Protein AF-A0A5E4M6A0-F1 (afdb_monomer)

Structure (mmCIF, N/CA/C/O backbone):
data_AF-A0A5E4M6A0-F1
#
_entry.id   AF-A0A5E4M6A0-F1
#
loop_
_atom_site.group_PDB
_atom_site.id
_atom_site.type_symbol
_atom_site.label_atom_id
_atom_site.label_alt_id
_atom_site.label_comp_id
_atom_site.label_asym_id
_atom_site.label_entity_id
_atom_site.label_seq_id
_atom_site.pdbx_PDB_ins_code
_atom_site.Cartn_x
_atom_site.Cartn_y
_atom_site.Cartn_z
_atom_site.occupancy
_atom_site.B_iso_or_equiv
_atom_site.auth_seq_id
_atom_site.auth_comp_id
_atom_site.auth_asym_id
_atom_site.auth_atom_id
_atom_site.pdbx_PDB_model_num
ATOM 1 N N . MET A 1 1 ? 8.829 -4.454 6.113 1.00 55.53 1 MET A N 1
ATOM 2 C CA . MET A 1 1 ? 7.868 -5.280 6.858 1.00 55.53 1 MET A CA 1
ATOM 3 C C . MET A 1 1 ? 7.889 -6.670 6.276 1.00 55.53 1 MET A C 1
ATOM 5 O O . MET A 1 1 ? 7.606 -6.799 5.090 1.00 55.53 1 MET A O 1
ATOM 9 N N . THR A 1 2 ? 8.291 -7.663 7.058 1.00 73.94 2 THR A N 1
ATOM 10 C CA . THR A 1 2 ? 8.276 -9.075 6.643 1.00 73.94 2 THR A CA 1
ATOM 11 C C . THR A 1 2 ? 6.878 -9.675 6.851 1.00 73.94 2 THR A C 1
ATOM 13 O O . THR A 1 2 ? 6.060 -9.100 7.571 1.00 73.94 2 THR A O 1
ATOM 16 N N . CYS A 1 3 ? 6.564 -10.811 6.214 1.00 66.81 3 CYS A N 1
ATOM 17 C CA . CYS A 1 3 ? 5.275 -11.492 6.430 1.00 66.81 3 CYS A CA 1
ATOM 18 C C . CYS A 1 3 ? 5.064 -11.869 7.908 1.00 66.81 3 CYS A C 1
ATOM 20 O O . CYS A 1 3 ? 3.965 -11.700 8.428 1.00 66.81 3 CYS A O 1
ATOM 22 N N . GLU A 1 4 ? 6.133 -12.249 8.611 1.00 72.44 4 GLU A N 1
ATOM 23 C CA . GLU A 1 4 ? 6.111 -12.553 10.049 1.00 72.44 4 GLU A CA 1
ATOM 24 C C . GLU A 1 4 ? 5.681 -11.349 10.909 1.00 72.44 4 GLU A C 1
ATOM 26 O O . GLU A 1 4 ? 4.956 -11.498 11.892 1.00 72.44 4 GLU A O 1
ATOM 31 N N . GLU A 1 5 ? 6.066 -10.125 10.530 1.00 69.88 5 GLU A N 1
ATOM 32 C CA . GLU A 1 5 ? 5.651 -8.910 11.244 1.00 69.88 5 GLU A CA 1
ATOM 33 C C . GLU A 1 5 ? 4.160 -8.587 11.051 1.00 69.88 5 GLU A C 1
ATOM 35 O O . GLU A 1 5 ? 3.551 -7.954 11.917 1.00 69.88 5 GLU A O 1
ATOM 40 N N . LEU A 1 6 ? 3.560 -9.006 9.932 1.00 70.81 6 LEU A N 1
ATOM 41 C CA . LEU A 1 6 ? 2.129 -8.831 9.668 1.00 70.81 6 LEU A CA 1
ATOM 42 C C . LEU A 1 6 ? 1.287 -9.860 10.422 1.00 70.81 6 LEU A C 1
ATOM 44 O O . LEU A 1 6 ? 0.272 -9.488 11.013 1.00 70.81 6 LEU A O 1
ATOM 48 N N . GLU A 1 7 ? 1.724 -11.118 10.454 1.00 72.75 7 GLU A N 1
ATOM 49 C CA . GLU A 1 7 ? 1.065 -12.173 11.230 1.00 72.75 7 GLU A CA 1
ATOM 50 C C . GLU A 1 7 ? 1.083 -11.845 12.721 1.00 72.75 7 GLU A C 1
ATOM 52 O O . GLU A 1 7 ? 0.036 -11.863 13.366 1.00 72.75 7 GLU A O 1
ATOM 57 N N . LYS A 1 8 ? 2.229 -11.398 13.249 1.00 79.25 8 LYS A N 1
ATOM 58 C CA . LYS A 1 8 ? 2.335 -10.974 14.649 1.00 79.25 8 LYS A CA 1
ATOM 59 C C . LYS A 1 8 ? 1.366 -9.835 14.991 1.00 79.25 8 LYS A C 1
ATOM 61 O O . LYS A 1 8 ? 0.684 -9.888 16.012 1.00 79.25 8 LYS A O 1
ATOM 66 N N . LYS A 1 9 ? 1.240 -8.828 14.120 1.00 75.69 9 LYS A N 1
ATOM 67 C CA . LYS A 1 9 ? 0.288 -7.718 14.315 1.00 75.69 9 LYS A CA 1
ATOM 68 C C . LYS A 1 9 ? -1.173 -8.164 14.238 1.00 75.69 9 LYS A C 1
ATOM 70 O O . LYS A 1 9 ? -2.008 -7.625 14.968 1.00 75.69 9 LYS A O 1
ATOM 75 N N . LEU A 1 10 ? -1.490 -9.123 13.368 1.00 74.94 10 LEU A N 1
ATOM 76 C CA . LEU A 1 10 ? -2.832 -9.691 13.250 1.00 74.94 10 LEU A CA 1
ATOM 77 C C . LEU A 1 10 ? -3.209 -10.482 14.511 1.00 74.94 10 LEU A C 1
ATOM 79 O O . LEU A 1 10 ? -4.318 -10.321 15.024 1.00 74.94 10 LEU A O 1
ATOM 83 N N . GLU A 1 11 ? -2.278 -11.276 15.040 1.00 74.94 11 GLU A N 1
ATOM 84 C CA . GLU A 1 11 ? -2.436 -12.019 16.294 1.00 74.94 11 GLU A CA 1
ATOM 85 C C . GLU A 1 11 ? -2.677 -11.060 17.474 1.00 74.94 11 GLU A C 1
ATOM 87 O O . GLU A 1 11 ? -3.651 -11.202 18.219 1.00 74.94 11 GLU A O 1
ATOM 92 N N . GLU A 1 12 ? -1.861 -10.006 17.590 1.00 75.69 12 GLU A N 1
ATOM 93 C CA . GLU A 1 12 ? -2.008 -8.962 18.614 1.00 75.69 12 GLU A CA 1
ATOM 94 C C . GLU A 1 12 ? -3.340 -8.198 18.486 1.00 75.69 12 GLU A C 1
ATOM 96 O O . GLU A 1 12 ? -3.945 -7.808 19.486 1.00 75.69 12 GLU A O 1
ATOM 101 N N . SER A 1 13 ? -3.833 -7.967 17.263 1.00 73.75 13 SER A N 1
ATOM 102 C CA . SER A 1 13 ? -5.145 -7.343 17.027 1.00 73.75 13 SER A CA 1
ATOM 103 C C . SER A 1 13 ? -6.297 -8.225 17.514 1.00 73.75 13 SER A C 1
ATOM 105 O O . SER A 1 13 ? -7.202 -7.734 18.189 1.00 73.75 13 SER A O 1
ATOM 107 N N . LYS A 1 14 ? -6.258 -9.531 17.220 1.00 74.25 14 LYS A N 1
ATOM 108 C CA . LYS A 1 14 ? -7.286 -10.487 17.663 1.00 74.25 14 LYS A CA 1
ATOM 109 C C . LYS A 1 14 ? -7.320 -10.615 19.188 1.00 74.25 14 LYS A C 1
ATOM 111 O O . LYS A 1 14 ? -8.399 -10.616 19.778 1.00 74.25 14 LYS A O 1
ATOM 116 N N . LEU A 1 15 ? -6.149 -10.674 19.827 1.00 69.56 15 LEU A N 1
ATOM 117 C CA . LEU A 1 15 ? -6.016 -10.709 21.288 1.00 69.56 15 LEU A CA 1
ATOM 118 C C . LEU A 1 15 ? -6.617 -9.462 21.952 1.00 69.56 15 LEU A C 1
ATOM 120 O O . LEU A 1 15 ? -7.344 -9.583 22.941 1.00 69.56 15 LEU A O 1
ATOM 124 N N . ARG A 1 16 ? -6.384 -8.273 21.380 1.00 73.25 16 ARG A N 1
ATOM 125 C CA . ARG A 1 16 ? -6.998 -7.022 21.856 1.00 73.25 16 ARG A CA 1
ATOM 126 C C .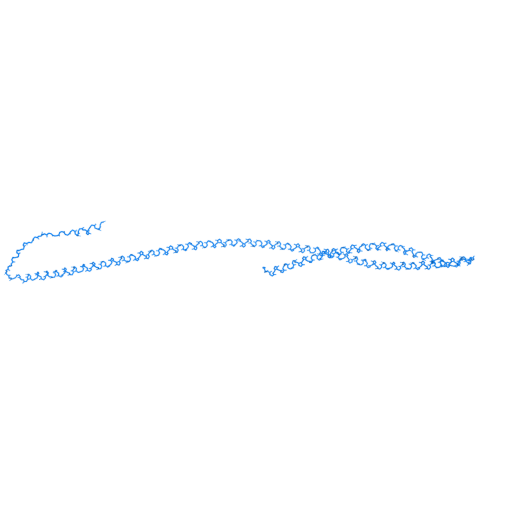 ARG A 1 16 ? -8.525 -7.065 21.781 1.00 73.25 16 ARG A C 1
ATOM 128 O O . ARG A 1 16 ? -9.181 -6.723 22.761 1.00 73.25 16 ARG A O 1
ATOM 135 N N . ASP A 1 17 ? -9.099 -7.533 20.676 1.00 72.56 17 ASP A N 1
ATOM 136 C CA . ASP A 1 17 ? -10.559 -7.608 20.512 1.00 72.56 17 ASP A CA 1
ATOM 137 C C . ASP A 1 17 ? -11.234 -8.598 21.471 1.00 72.56 17 ASP A C 1
ATOM 139 O O . ASP A 1 17 ? -12.316 -8.319 21.998 1.00 72.56 17 ASP A O 1
ATOM 143 N N . VAL A 1 18 ? -10.601 -9.747 21.727 1.00 71.38 18 VAL A N 1
ATOM 144 C CA . VAL A 1 18 ? -11.089 -10.725 22.715 1.00 71.38 18 VAL A CA 1
ATOM 145 C C . VAL A 1 18 ? -11.073 -10.120 24.118 1.00 71.38 18 VAL A C 1
ATOM 147 O O . VAL A 1 18 ? -12.076 -10.204 24.829 1.00 71.38 18 VAL A O 1
ATOM 150 N N . SER A 1 19 ? -9.980 -9.447 24.479 1.00 69.50 19 SER A N 1
ATOM 151 C CA . SER A 1 19 ? -9.834 -8.776 25.772 1.00 69.50 19 SER A CA 1
ATOM 152 C C . SER A 1 19 ? -10.922 -7.712 25.986 1.00 69.50 19 SER A C 1
ATOM 154 O O . SER A 1 19 ? -11.624 -7.731 26.997 1.00 69.50 19 SER A O 1
ATOM 156 N N . LYS A 1 20 ? -11.200 -6.864 24.980 1.00 70.12 20 LYS A N 1
ATOM 157 C CA . LYS A 1 20 ? -12.290 -5.865 25.034 1.00 70.12 20 LYS A CA 1
ATOM 158 C C . LYS A 1 20 ? -13.664 -6.487 25.288 1.00 70.12 20 LYS A C 1
ATOM 160 O O . LYS A 1 20 ? -14.445 -5.975 26.092 1.00 70.12 20 LYS A O 1
ATOM 165 N N . LYS A 1 21 ? -13.977 -7.598 24.612 1.00 71.50 21 LYS A N 1
ATOM 166 C CA . LYS A 1 21 ? -15.250 -8.312 24.812 1.00 71.50 21 LYS A CA 1
ATOM 167 C C . LYS A 1 21 ? -15.359 -8.878 26.227 1.00 71.50 21 LYS A C 1
ATOM 169 O O . LYS A 1 21 ? -16.424 -8.771 26.830 1.00 71.50 21 LYS A O 1
ATOM 174 N N . GLN A 1 22 ? -14.273 -9.432 26.765 1.00 68.81 22 GLN A N 1
ATOM 175 C CA . GLN A 1 22 ? -14.233 -9.961 28.129 1.00 68.81 22 GLN A CA 1
ATOM 176 C C . GLN A 1 22 ? -14.431 -8.859 29.178 1.00 68.81 22 GLN A C 1
ATOM 178 O O . GLN A 1 22 ? -15.265 -9.031 30.067 1.00 68.81 22 GLN A O 1
ATOM 183 N N . TYR A 1 23 ? -13.769 -7.704 29.035 1.00 68.31 23 TYR A N 1
ATOM 184 C CA . TYR A 1 23 ? -13.962 -6.562 29.940 1.00 68.31 23 TYR A CA 1
ATOM 185 C C . TYR A 1 23 ? -15.402 -6.039 29.929 1.00 68.31 23 TYR A C 1
ATOM 187 O O . TYR A 1 23 ? -15.978 -5.813 30.991 1.00 68.31 23 TYR A O 1
ATOM 195 N N . LYS A 1 24 ? -16.032 -5.937 28.751 1.00 68.94 24 LYS A N 1
ATOM 196 C CA . LYS A 1 24 ? -17.435 -5.505 28.632 1.00 68.94 24 LYS A CA 1
ATOM 197 C C . LYS A 1 24 ? -18.412 -6.477 29.302 1.00 68.94 24 LYS A C 1
ATOM 199 O O . LYS A 1 24 ? -19.362 -6.054 29.958 1.00 68.94 24 LYS A O 1
ATOM 204 N N . ILE A 1 25 ? -18.191 -7.783 29.146 1.00 71.44 25 ILE A N 1
ATOM 205 C CA . ILE A 1 25 ? -19.011 -8.812 29.805 1.00 71.44 25 ILE A CA 1
ATOM 206 C C . ILE A 1 25 ? -18.845 -8.724 31.326 1.00 71.44 25 ILE A C 1
ATOM 208 O O . ILE A 1 25 ? -19.845 -8.723 32.046 1.00 71.44 25 ILE A O 1
ATOM 212 N N . LEU A 1 26 ? -17.606 -8.591 31.807 1.00 66.19 26 LEU A N 1
ATOM 213 C CA . LEU A 1 26 ? -17.303 -8.454 33.231 1.00 66.19 26 LEU A CA 1
ATOM 214 C C . LEU A 1 26 ? -17.955 -7.196 33.830 1.00 66.19 26 LEU A C 1
ATOM 216 O O . LEU A 1 26 ? -18.577 -7.278 34.888 1.00 66.19 26 LEU A O 1
ATOM 220 N N . GLY A 1 27 ? -17.891 -6.063 33.123 1.00 64.38 27 GLY A N 1
ATOM 221 C CA . GLY A 1 27 ? -18.546 -4.811 33.510 1.00 64.38 27 GLY A CA 1
ATOM 222 C C . GLY A 1 27 ? -20.057 -4.951 33.643 1.00 64.38 27 GLY A C 1
ATOM 223 O O . GLY A 1 27 ? -20.625 -4.603 34.679 1.00 64.38 27 GLY A O 1
ATOM 224 N N . ASN A 1 28 ? -20.708 -5.556 32.648 1.00 68.38 28 ASN A N 1
ATOM 225 C CA . ASN A 1 28 ? -22.149 -5.805 32.684 1.00 68.38 28 ASN A CA 1
ATOM 226 C C . ASN A 1 28 ? -22.554 -6.719 33.854 1.00 68.38 28 ASN A C 1
ATOM 228 O O . ASN A 1 28 ? -23.540 -6.441 34.539 1.00 68.38 28 ASN A O 1
ATOM 232 N N . MET A 1 29 ? -21.783 -7.780 34.118 1.00 68.25 29 MET A N 1
ATOM 233 C CA . MET A 1 29 ? -22.024 -8.682 35.251 1.00 68.25 29 MET A CA 1
ATOM 234 C C . MET A 1 29 ? -21.838 -7.975 36.600 1.00 68.25 29 MET A C 1
ATOM 236 O O . MET A 1 29 ? -22.647 -8.162 37.509 1.00 68.25 29 MET A O 1
ATOM 240 N N . MET A 1 30 ? -20.816 -7.124 36.732 1.00 66.38 30 MET A N 1
ATOM 241 C CA . MET A 1 30 ? -20.577 -6.340 37.946 1.00 66.38 30 MET A CA 1
ATOM 242 C C . MET A 1 30 ? -21.676 -5.309 38.204 1.00 66.38 30 MET A C 1
ATOM 244 O O . MET A 1 30 ? -22.111 -5.166 39.345 1.00 66.38 30 MET A O 1
ATOM 248 N N . VAL A 1 31 ? -22.163 -4.617 37.170 1.00 67.88 31 VAL A N 1
ATOM 249 C CA . VAL A 1 31 ? -23.273 -3.659 37.303 1.00 67.88 31 VAL A CA 1
ATOM 250 C C . VAL A 1 31 ? -24.558 -4.371 37.728 1.00 67.88 31 VAL A C 1
ATOM 252 O O . VAL A 1 31 ? -25.228 -3.905 38.649 1.00 67.88 31 VAL A O 1
ATOM 255 N N . ALA A 1 32 ? -24.871 -5.519 37.120 1.00 67.00 32 ALA A N 1
ATOM 256 C CA . ALA A 1 32 ? -26.034 -6.321 37.494 1.00 67.00 32 ALA A CA 1
ATOM 257 C C . ALA A 1 32 ? -25.944 -6.829 38.944 1.00 67.00 32 ALA A C 1
ATOM 259 O O . ALA A 1 32 ? -26.895 -6.685 39.712 1.00 67.00 32 ALA A O 1
ATOM 260 N N . SER A 1 33 ? -24.780 -7.349 39.348 1.00 65.56 33 SER A N 1
ATOM 261 C CA . SER A 1 33 ? -24.548 -7.819 40.719 1.00 65.56 33 SER A CA 1
ATOM 262 C C . SER A 1 33 ? -24.600 -6.674 41.738 1.00 65.56 33 SER A C 1
ATOM 264 O O . SER A 1 33 ? -25.195 -6.822 42.802 1.00 65.56 33 SER A O 1
ATOM 266 N N . SER A 1 34 ? -24.056 -5.501 41.397 1.00 63.38 34 SER A N 1
ATOM 267 C CA . SER A 1 34 ? -24.141 -4.291 42.222 1.00 63.38 34 SER A CA 1
ATOM 268 C C . SER A 1 34 ? -25.589 -3.845 42.432 1.00 63.38 34 SER A C 1
ATOM 270 O O . SER A 1 34 ? -25.954 -3.488 43.552 1.00 63.38 34 SER A O 1
ATOM 272 N N . GLY A 1 35 ? -26.414 -3.893 41.380 1.00 66.25 35 GLY A N 1
ATOM 273 C CA . GLY A 1 35 ? -27.844 -3.590 41.456 1.00 66.25 35 GLY A CA 1
ATOM 274 C C . GLY A 1 35 ? -28.574 -4.524 42.419 1.00 66.25 35 GLY A C 1
ATOM 275 O O . GLY A 1 35 ? -29.210 -4.050 43.355 1.00 66.25 35 GLY A O 1
ATOM 276 N N . GLN A 1 36 ? -28.382 -5.837 42.262 1.00 71.06 36 GLN A N 1
ATOM 277 C CA . GLN A 1 36 ? -28.982 -6.847 43.141 1.00 71.06 36 GLN A CA 1
ATOM 278 C C . GLN A 1 36 ? -28.563 -6.676 44.608 1.00 71.06 36 GLN A C 1
ATOM 280 O O . GLN A 1 36 ? -29.415 -6.673 45.490 1.00 71.06 36 GLN A O 1
ATOM 285 N N . ILE A 1 37 ? -27.269 -6.458 44.878 1.00 67.88 37 ILE A N 1
ATOM 286 C CA . ILE A 1 37 ? -26.764 -6.245 46.246 1.00 67.88 37 ILE A CA 1
ATOM 287 C C . ILE A 1 37 ? -27.367 -4.976 46.862 1.00 67.88 37 ILE A C 1
ATOM 289 O O . ILE A 1 37 ? -27.717 -4.970 48.040 1.00 67.88 37 ILE A O 1
ATOM 293 N N . THR A 1 38 ? -27.505 -3.902 46.079 1.00 66.94 38 THR A N 1
ATOM 294 C CA . THR A 1 38 ? -28.108 -2.644 46.551 1.00 66.94 38 THR A CA 1
ATOM 295 C C . THR A 1 38 ? -29.577 -2.846 46.920 1.00 66.94 38 THR A C 1
ATOM 297 O O . THR A 1 38 ? -30.048 -2.339 47.937 1.00 66.94 38 THR A O 1
ATOM 300 N N . GLU A 1 39 ? -30.307 -3.605 46.109 1.00 74.00 39 GLU A N 1
ATOM 301 C CA . GLU A 1 39 ? -31.727 -3.878 46.306 1.00 74.00 39 GLU A CA 1
ATOM 302 C C . GLU A 1 39 ? -31.968 -4.797 47.516 1.00 74.00 39 GLU A C 1
ATOM 304 O O . GLU A 1 39 ? -32.811 -4.490 48.362 1.00 74.00 39 GLU A O 1
ATOM 309 N N . GLU A 1 40 ? -31.152 -5.844 47.680 1.00 68.38 40 GLU A N 1
ATOM 310 C CA . GLU A 1 40 ? -31.139 -6.705 48.871 1.00 68.38 40 GLU A CA 1
ATOM 311 C C . GLU A 1 40 ? -30.798 -5.922 50.146 1.00 68.38 40 GLU A C 1
ATOM 313 O O . GLU A 1 40 ? -31.494 -6.057 51.155 1.00 68.38 40 GLU A O 1
ATOM 318 N N . PHE A 1 41 ? -29.775 -5.061 50.096 1.00 65.62 41 PHE A N 1
ATOM 319 C CA . PHE A 1 41 ? -29.369 -4.211 51.218 1.00 65.62 41 PHE A CA 1
ATOM 320 C C . PHE A 1 41 ? -30.488 -3.249 51.636 1.00 65.62 41 PHE A C 1
ATOM 322 O O . PHE A 1 41 ? -30.795 -3.136 52.823 1.00 65.62 41 PHE A O 1
ATOM 329 N N . ASN A 1 42 ? -31.161 -2.609 50.674 1.00 69.44 42 ASN A N 1
ATOM 330 C CA . ASN A 1 42 ? -32.294 -1.721 50.944 1.00 69.44 42 ASN A CA 1
ATOM 331 C C . ASN A 1 42 ? -33.475 -2.469 51.581 1.00 69.44 42 ASN A C 1
ATOM 333 O O . ASN A 1 42 ? -34.087 -1.977 52.535 1.00 69.44 42 ASN A O 1
ATOM 337 N N . LEU A 1 43 ? -33.785 -3.672 51.086 1.00 75.44 43 LEU A N 1
ATOM 338 C CA . LEU A 1 43 ? -34.861 -4.505 51.622 1.00 75.44 43 LEU A CA 1
ATOM 339 C C . LEU A 1 43 ? -34.567 -4.948 53.066 1.00 75.44 43 LEU A C 1
ATOM 341 O O . LEU A 1 43 ? -35.457 -4.931 53.923 1.00 75.44 43 LEU A O 1
ATOM 345 N N . TYR A 1 44 ? -33.317 -5.319 53.347 1.00 65.81 44 TYR A N 1
ATOM 346 C CA . TYR A 1 44 ? -32.874 -5.729 54.677 1.00 65.81 44 TYR A CA 1
ATOM 347 C C . TYR A 1 44 ? -32.796 -4.559 55.661 1.00 65.81 44 TYR A C 1
ATOM 349 O O . TYR A 1 44 ? -33.266 -4.696 56.790 1.00 65.81 44 TYR A O 1
ATOM 357 N N . ASN A 1 45 ? -32.306 -3.389 55.240 1.00 64.69 45 ASN A N 1
ATOM 358 C CA . ASN A 1 45 ? -32.298 -2.184 56.078 1.00 64.69 45 ASN A CA 1
ATOM 359 C C . ASN A 1 45 ? -33.706 -1.788 56.525 1.00 64.69 45 ASN A C 1
ATOM 361 O O . ASN A 1 45 ? -33.923 -1.464 57.694 1.00 64.69 45 ASN A O 1
ATOM 365 N N . LYS A 1 46 ? -34.693 -1.888 55.628 1.00 73.56 46 LYS A N 1
ATOM 366 C CA . LYS A 1 46 ? -36.098 -1.649 55.974 1.00 73.56 46 LYS A CA 1
ATOM 367 C C . LYS A 1 46 ? -36.590 -2.610 57.067 1.00 73.56 46 LYS A C 1
ATOM 369 O O . LYS A 1 46 ? -37.196 -2.166 58.041 1.00 73.56 46 LYS A O 1
ATOM 374 N N . LYS A 1 47 ? -36.274 -3.907 56.955 1.00 70.56 47 LYS A N 1
ATOM 375 C CA . LYS A 1 47 ? -36.597 -4.915 57.986 1.00 70.56 47 LYS A CA 1
ATOM 376 C C . LYS A 1 47 ? -35.862 -4.668 59.305 1.00 70.56 47 LYS A C 1
ATOM 378 O O . LYS A 1 47 ? -36.416 -4.938 60.370 1.00 70.56 47 LYS A O 1
ATOM 383 N N . LEU A 1 48 ? -34.632 -4.158 59.258 1.00 59.72 48 LEU A N 1
ATOM 384 C CA . LEU A 1 48 ? -33.851 -3.859 60.454 1.00 59.72 48 LEU A CA 1
ATOM 385 C C . LEU A 1 48 ? -34.443 -2.686 61.241 1.00 59.72 48 LEU A C 1
ATOM 387 O O . LEU A 1 48 ? -34.550 -2.770 62.461 1.00 59.72 48 LEU A O 1
ATOM 391 N N . ILE A 1 49 ? -34.882 -1.626 60.557 1.00 64.75 49 ILE A N 1
ATOM 392 C CA . ILE A 1 49 ? -35.572 -0.494 61.192 1.00 64.75 49 ILE A CA 1
ATOM 393 C C . ILE A 1 49 ? -36.851 -0.981 61.885 1.00 64.75 49 ILE A C 1
ATOM 395 O O . ILE A 1 49 ? -37.066 -0.684 63.061 1.00 64.75 49 ILE A O 1
ATOM 399 N N . GLU A 1 50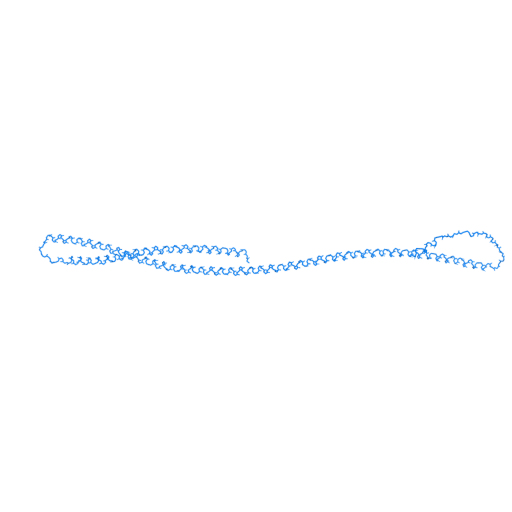 ? -37.657 -1.804 61.206 1.00 69.00 50 GLU A N 1
ATOM 400 C CA . GLU A 1 50 ? -38.847 -2.421 61.807 1.00 69.00 50 GLU A CA 1
ATOM 401 C C . GLU A 1 50 ? -38.506 -3.289 63.032 1.00 69.00 50 GLU A C 1
ATOM 403 O O . GLU A 1 50 ? -39.224 -3.259 64.032 1.00 69.00 50 GLU A O 1
ATOM 408 N N . ASN A 1 51 ? -37.405 -4.045 62.990 1.00 67.00 51 ASN A N 1
ATOM 409 C CA . ASN A 1 51 ? -36.975 -4.889 64.107 1.00 67.00 51 ASN A CA 1
ATOM 410 C C . ASN A 1 51 ? -36.350 -4.105 65.265 1.00 67.00 51 ASN A C 1
ATOM 412 O O . ASN A 1 51 ? -36.550 -4.491 66.411 1.00 67.00 51 ASN A O 1
ATOM 416 N N . SER A 1 52 ? -35.648 -3.005 64.998 1.00 62.22 52 SER A N 1
ATOM 417 C CA . SER A 1 52 ? -35.116 -2.098 66.022 1.00 62.22 52 SER A CA 1
ATOM 418 C C . SER A 1 52 ? -36.251 -1.465 66.829 1.00 62.22 52 SER A C 1
ATOM 420 O O . SER A 1 52 ? -36.247 -1.512 68.061 1.00 62.22 52 SER A O 1
ATOM 422 N N . ILE A 1 53 ? -37.293 -0.990 66.135 1.00 65.69 53 ILE A N 1
ATOM 423 C CA . ILE A 1 53 ? -38.515 -0.465 66.759 1.00 65.69 53 ILE A CA 1
ATOM 424 C C . ILE A 1 53 ? -39.198 -1.556 67.593 1.00 65.69 53 ILE A C 1
ATOM 426 O O . ILE A 1 53 ? -39.554 -1.323 68.749 1.00 65.69 53 ILE A O 1
ATOM 430 N N . LYS A 1 54 ? -39.328 -2.776 67.046 1.00 62.97 54 LYS A N 1
ATOM 431 C CA . LYS A 1 54 ? -39.870 -3.921 67.794 1.00 62.97 54 LYS A CA 1
ATOM 432 C C . LYS A 1 54 ? -39.032 -4.233 69.029 1.00 62.97 54 LYS A C 1
ATOM 434 O O . LYS A 1 54 ? -39.612 -4.414 70.088 1.00 62.97 54 LYS A O 1
ATOM 439 N N . LYS A 1 55 ? -37.700 -4.263 68.926 1.00 62.69 55 LYS A N 1
ATOM 440 C CA . LYS A 1 55 ? -36.774 -4.540 70.034 1.00 62.69 55 LYS A CA 1
ATOM 441 C C . LYS A 1 55 ? -36.919 -3.522 71.168 1.00 62.69 55 LYS A C 1
ATOM 443 O O . LYS A 1 55 ? -37.008 -3.935 72.316 1.00 62.69 55 LYS A O 1
ATOM 448 N N . GLN A 1 56 ? -37.020 -2.228 70.863 1.00 63.09 56 GLN A N 1
ATOM 449 C CA . GLN A 1 56 ? -37.249 -1.189 71.878 1.00 63.09 56 GLN A CA 1
ATOM 450 C C . GLN A 1 56 ? -38.609 -1.338 72.575 1.00 63.09 56 GLN A C 1
ATOM 452 O O . GLN A 1 56 ? -38.693 -1.264 73.802 1.00 63.09 56 GLN A O 1
ATOM 457 N N . LEU A 1 57 ? -39.674 -1.600 71.806 1.00 61.97 57 LEU A N 1
ATOM 458 C CA . LEU A 1 57 ? -41.002 -1.925 72.344 1.00 61.97 57 LEU A CA 1
ATOM 459 C C . LEU A 1 57 ? -40.946 -3.149 73.263 1.00 61.97 57 LEU A C 1
ATOM 461 O O . LEU A 1 57 ? -41.528 -3.165 74.343 1.00 61.97 57 LEU A O 1
ATOM 465 N N . PHE A 1 58 ? -40.201 -4.158 72.839 1.00 60.31 58 PHE A N 1
ATOM 466 C CA . PHE A 1 58 ? -40.021 -5.415 73.536 1.00 60.31 58 PHE A CA 1
ATOM 467 C C . PHE A 1 58 ? -39.237 -5.271 74.849 1.00 60.31 58 PHE A C 1
ATOM 469 O O . PHE A 1 58 ? -39.703 -5.750 75.881 1.00 60.31 58 PHE A O 1
ATOM 476 N N . GLU A 1 59 ? -38.115 -4.549 74.852 1.00 63.16 59 GLU A N 1
ATOM 477 C CA . GLU A 1 59 ? -37.345 -4.221 76.062 1.00 63.16 59 GLU A CA 1
ATOM 478 C C . GLU A 1 59 ? -38.181 -3.396 77.059 1.00 63.16 59 GLU A C 1
ATOM 480 O O . GLU A 1 59 ? -38.119 -3.620 78.271 1.00 63.16 59 GLU A O 1
ATOM 485 N N . SER A 1 60 ? -39.026 -2.488 76.555 1.00 64.38 60 SER A N 1
ATOM 486 C CA . SER A 1 60 ? -39.962 -1.703 77.368 1.00 64.38 60 SER A CA 1
ATOM 487 C C . SER A 1 60 ? -41.050 -2.573 78.018 1.00 64.38 60 SER A C 1
ATOM 489 O O . SER A 1 60 ? -41.290 -2.473 79.226 1.00 64.38 60 SER A O 1
ATOM 491 N N . VAL A 1 61 ? -41.667 -3.482 77.253 1.00 61.72 61 VAL A N 1
ATOM 492 C CA . VAL A 1 61 ? -42.674 -4.431 77.761 1.00 61.72 61 VAL A CA 1
ATOM 493 C C . VAL A 1 61 ? -42.061 -5.391 78.781 1.00 61.72 61 VAL A C 1
ATOM 495 O O . VAL A 1 61 ? -42.653 -5.611 79.839 1.00 61.72 61 VAL A O 1
ATOM 498 N N . GLU A 1 62 ? -40.860 -5.916 78.524 1.00 59.41 62 GLU A N 1
ATOM 499 C CA . GLU A 1 62 ? -40.159 -6.802 79.458 1.00 59.41 62 GLU A CA 1
ATOM 500 C C . GLU A 1 62 ? -39.878 -6.105 80.798 1.00 59.41 62 GLU A C 1
ATOM 502 O O . GLU A 1 62 ? -40.112 -6.680 81.864 1.00 59.41 62 GLU A O 1
ATOM 507 N N . GLN A 1 63 ? -39.437 -4.842 80.770 1.00 64.81 63 GLN A N 1
ATOM 508 C CA . GLN A 1 63 ? -39.255 -4.047 81.986 1.00 64.81 63 GLN A CA 1
ATOM 509 C C . GLN A 1 63 ? -40.570 -3.818 82.743 1.00 64.81 63 GLN A C 1
ATOM 511 O O . GLN A 1 63 ? -40.578 -3.891 83.975 1.00 64.81 63 GLN A O 1
ATOM 516 N N . CYS A 1 64 ? -41.679 -3.554 82.045 1.00 59.81 64 CYS A N 1
ATOM 517 C CA . CYS A 1 64 ? -42.994 -3.415 82.676 1.00 59.81 64 CYS A CA 1
ATOM 518 C C . CYS A 1 64 ? -43.460 -4.726 83.329 1.00 59.81 64 CYS A C 1
ATOM 520 O O . CYS A 1 64 ? -43.915 -4.702 84.473 1.00 59.81 64 CYS A O 1
ATOM 522 N N . LEU A 1 65 ? -43.291 -5.869 82.658 1.00 59.56 65 LEU A N 1
ATOM 523 C CA . LEU A 1 65 ? -43.653 -7.184 83.197 1.00 59.56 65 LEU A CA 1
ATOM 524 C C . LEU A 1 65 ? -42.800 -7.560 84.414 1.00 59.56 65 LEU A C 1
ATOM 526 O O . LEU A 1 65 ? -43.343 -7.965 85.438 1.00 59.56 65 LEU A O 1
ATOM 530 N N . ARG A 1 66 ? -41.480 -7.336 84.367 1.00 60.44 66 ARG A N 1
ATOM 531 C CA . ARG A 1 66 ? -40.592 -7.543 85.527 1.00 60.44 66 ARG A CA 1
ATOM 532 C C . ARG A 1 66 ? -41.000 -6.681 86.729 1.00 60.44 66 ARG A C 1
ATOM 534 O O . ARG A 1 66 ? -40.958 -7.160 87.860 1.00 60.44 66 ARG A O 1
ATOM 541 N N . LYS A 1 67 ? -41.442 -5.436 86.502 1.00 64.62 67 LYS A N 1
ATOM 542 C CA . LYS A 1 67 ? -41.971 -4.546 87.557 1.00 64.62 67 LYS A CA 1
ATOM 543 C C . LYS A 1 67 ? -43.309 -5.023 88.131 1.00 64.62 67 LYS A C 1
ATOM 545 O O . LYS A 1 67 ? -43.549 -4.811 89.316 1.00 64.62 67 LYS A O 1
ATOM 550 N N . LEU A 1 68 ? -44.176 -5.624 87.316 1.00 59.53 68 LEU A N 1
ATOM 551 C CA . LEU A 1 68 ? -45.457 -6.186 87.762 1.00 59.53 68 LEU A CA 1
ATOM 552 C C . LEU A 1 68 ? -45.250 -7.457 88.594 1.00 59.53 68 LEU A C 1
ATOM 554 O O . LEU A 1 68 ? -45.808 -7.568 89.681 1.00 59.53 68 LEU A O 1
ATOM 558 N N . ILE A 1 69 ? -44.385 -8.364 88.135 1.00 59.59 69 ILE A N 1
ATOM 559 C CA . ILE A 1 69 ? -44.062 -9.620 88.828 1.00 59.59 69 ILE A CA 1
ATOM 560 C C . ILE A 1 69 ? -43.296 -9.349 90.137 1.00 59.59 69 ILE A C 1
ATOM 562 O O . ILE A 1 69 ? -43.579 -9.965 91.160 1.00 59.59 69 ILE A O 1
ATOM 566 N N . GLY A 1 70 ? -42.382 -8.370 90.159 1.00 55.94 70 GLY A N 1
ATOM 567 C CA . GLY A 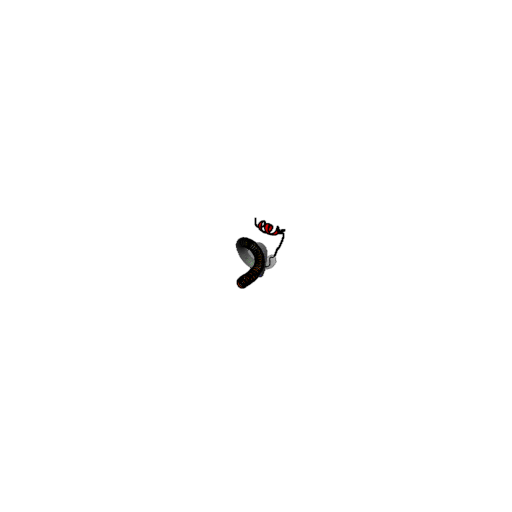1 70 ? -41.628 -7.984 91.361 1.00 55.94 70 GLY A CA 1
ATOM 568 C C . GLY A 1 70 ? -42.444 -7.288 92.464 1.00 55.94 70 GLY A C 1
ATOM 569 O O . GLY A 1 70 ? -41.928 -7.077 93.557 1.00 55.94 70 GLY A O 1
ATOM 570 N N . LYS A 1 71 ? -43.715 -6.935 92.217 1.00 55.12 71 LYS A N 1
ATOM 571 C CA . LYS A 1 71 ? -44.617 -6.287 93.192 1.00 55.12 71 LYS A CA 1
ATOM 572 C C . LYS A 1 71 ? -45.459 -7.271 94.025 1.00 55.12 71 LYS A C 1
ATOM 574 O O . LYS A 1 71 ? -46.381 -6.836 94.710 1.00 55.12 71 LYS A O 1
ATOM 579 N N . LYS A 1 72 ? -45.132 -8.570 94.014 1.00 49.72 72 LYS A N 1
ATOM 580 C CA . LYS A 1 72 ? -45.903 -9.693 94.603 1.00 49.72 72 LYS A CA 1
ATOM 581 C C . LYS A 1 72 ? -46.188 -9.620 96.125 1.00 49.72 72 LYS A C 1
ATOM 583 O O . LYS A 1 72 ? -46.834 -10.521 96.639 1.00 49.72 72 LYS A O 1
ATOM 588 N N . ASN A 1 73 ? -45.791 -8.569 96.853 1.00 47.88 73 ASN A N 1
ATOM 589 C CA . ASN A 1 73 ? -45.804 -8.565 98.327 1.00 47.88 73 ASN A CA 1
ATOM 590 C C . ASN A 1 73 ? -46.895 -7.736 99.038 1.00 47.88 73 ASN A C 1
ATOM 592 O O . ASN A 1 73 ? -46.867 -7.705 100.260 1.00 47.88 73 ASN A O 1
ATOM 596 N N . ASN A 1 74 ? -47.867 -7.104 98.363 1.00 51.28 74 ASN A N 1
ATOM 597 C CA . ASN A 1 74 ? -48.826 -6.204 99.047 1.00 51.28 74 ASN A CA 1
ATOM 598 C C . ASN A 1 74 ? -50.320 -6.465 98.759 1.00 51.28 74 ASN A C 1
ATOM 600 O O . ASN A 1 74 ? -51.086 -5.519 98.595 1.00 51.28 74 ASN A O 1
ATOM 604 N N . TYR A 1 75 ? -50.772 -7.720 98.743 1.00 46.91 75 TYR A N 1
ATOM 605 C CA . TYR A 1 75 ? -52.212 -8.012 98.809 1.00 46.91 75 TYR A CA 1
ATOM 606 C C . TYR A 1 75 ? -52.486 -9.076 99.870 1.00 46.91 75 TYR A C 1
ATOM 608 O O . TYR A 1 75 ? -52.391 -10.273 99.616 1.00 46.91 75 TYR A O 1
ATOM 616 N N . GLY A 1 76 ? -52.797 -8.611 101.080 1.00 45.81 76 GLY A N 1
ATOM 617 C CA . GLY A 1 76 ? -53.446 -9.436 102.088 1.00 45.81 76 GLY A CA 1
ATOM 618 C C . GLY A 1 76 ? -54.904 -9.683 101.696 1.00 45.81 76 GLY A C 1
ATOM 619 O O . GLY A 1 76 ? -55.621 -8.733 101.391 1.00 45.81 76 GLY A O 1
ATOM 620 N N . ASP A 1 77 ? -55.298 -10.958 101.746 1.00 47.78 77 ASP A N 1
ATOM 621 C CA . ASP A 1 77 ? -56.677 -11.464 101.873 1.00 47.78 77 ASP A CA 1
ATOM 622 C C . ASP A 1 77 ? -57.524 -11.768 100.608 1.00 47.78 77 ASP A C 1
ATOM 624 O O . ASP A 1 77 ? -58.723 -11.511 100.570 1.00 47.78 77 ASP A O 1
ATOM 628 N N . LEU A 1 78 ? -56.938 -12.394 99.570 1.00 49.69 78 LEU A N 1
ATOM 629 C CA . LEU A 1 78 ? -57.666 -12.994 98.420 1.00 49.69 78 LEU A CA 1
ATOM 630 C C . LEU A 1 78 ? -57.074 -14.367 97.993 1.00 49.69 78 LEU A C 1
ATOM 632 O O . LEU A 1 78 ? -56.711 -14.584 96.835 1.00 49.69 78 LEU A O 1
ATOM 636 N N . GLY A 1 79 ? -56.969 -15.299 98.947 1.00 49.19 79 GLY A N 1
ATOM 637 C CA . GLY A 1 79 ? -56.109 -16.499 98.921 1.00 49.19 79 GLY A CA 1
ATOM 638 C C . GLY A 1 79 ? -56.134 -17.427 97.692 1.00 49.19 79 GLY A C 1
ATOM 639 O O . GLY A 1 79 ? -55.064 -17.846 97.273 1.00 49.19 79 GLY A O 1
ATOM 640 N N . ASP A 1 80 ? -57.277 -17.701 97.052 1.00 51.81 80 ASP A N 1
ATOM 641 C CA . ASP A 1 80 ? -57.330 -18.723 95.977 1.00 51.81 80 ASP A CA 1
ATOM 642 C C . ASP A 1 80 ? -57.448 -18.159 94.552 1.00 51.81 80 ASP A C 1
ATOM 644 O O . ASP A 1 80 ? -56.880 -18.702 93.602 1.00 51.81 80 ASP A O 1
ATOM 648 N N . ARG A 1 81 ? -58.144 -17.030 94.363 1.00 47.66 81 ARG A N 1
ATOM 649 C CA . ARG A 1 81 ? -58.281 -16.412 93.027 1.00 47.66 81 ARG A CA 1
ATOM 650 C C . ARG A 1 81 ? -57.039 -15.613 92.636 1.00 47.66 81 ARG A C 1
ATOM 652 O O . ARG A 1 81 ? -56.723 -15.557 91.452 1.00 47.66 81 ARG A O 1
ATOM 659 N N . CYS A 1 82 ? -56.317 -15.038 93.601 1.00 48.62 82 CYS A N 1
ATOM 660 C CA . CYS A 1 82 ? -55.050 -14.354 93.336 1.00 48.62 82 CYS A CA 1
ATOM 661 C C . CYS A 1 82 ? -53.887 -15.324 93.097 1.00 48.62 82 CYS A C 1
ATOM 663 O O . CYS A 1 82 ? -52.990 -14.971 92.337 1.00 48.62 82 CYS A O 1
ATOM 665 N N . SER A 1 83 ? -53.912 -16.531 93.674 1.00 54.03 83 SER A N 1
ATOM 666 C CA . SER A 1 83 ? -52.853 -17.529 93.461 1.00 54.03 83 SER A CA 1
ATOM 667 C C . SER A 1 83 ? -52.861 -18.064 92.023 1.00 54.03 83 SER A C 1
ATOM 669 O O . SER A 1 83 ? -51.852 -17.964 91.328 1.00 54.03 83 SER A O 1
ATOM 671 N N . ASN A 1 84 ? -54.034 -18.466 91.513 1.00 55.34 84 ASN A N 1
ATOM 672 C CA . ASN A 1 84 ? -54.200 -18.872 90.108 1.00 55.34 84 ASN A CA 1
ATOM 673 C C . ASN A 1 84 ? -53.871 -17.740 89.124 1.00 55.34 84 ASN A C 1
ATOM 675 O O . ASN A 1 84 ? -53.250 -17.966 88.085 1.00 55.34 84 ASN A O 1
ATOM 679 N N . LEU A 1 85 ? -54.268 -16.502 89.439 1.00 53.97 85 LEU A N 1
ATOM 680 C CA . LEU A 1 85 ? -53.950 -15.352 88.593 1.00 53.97 85 LEU A CA 1
ATOM 681 C C . LEU A 1 85 ? -52.4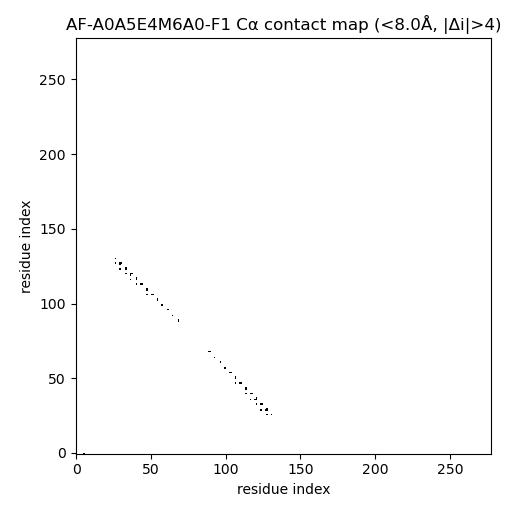40 -15.080 88.566 1.00 53.97 85 LEU A C 1
ATOM 683 O O . LEU A 1 85 ? -51.916 -14.728 87.514 1.00 53.97 85 LEU A O 1
ATOM 687 N N . ALA A 1 86 ? -51.748 -15.256 89.696 1.00 56.19 86 ALA A N 1
ATOM 688 C CA . ALA A 1 86 ? -50.308 -15.066 89.812 1.00 56.19 86 ALA A CA 1
ATOM 689 C C . ALA A 1 86 ? -49.511 -16.151 89.075 1.00 56.19 86 ALA A C 1
ATOM 691 O O . ALA A 1 86 ? -48.568 -15.798 88.374 1.00 56.19 86 ALA A O 1
ATOM 692 N N . GLU A 1 87 ? -49.902 -17.426 89.173 1.00 61.22 87 GLU A N 1
ATOM 693 C CA . GLU A 1 87 ? -49.288 -18.512 88.390 1.00 61.22 87 GLU A CA 1
ATOM 694 C C . GLU A 1 87 ? -49.491 -18.305 86.888 1.00 61.22 87 GLU A C 1
ATOM 696 O O . GLU A 1 87 ? -48.533 -18.360 86.120 1.00 61.22 87 GLU A O 1
ATOM 701 N N . THR A 1 88 ? -50.705 -17.937 86.464 1.00 62.78 88 THR A N 1
ATOM 702 C CA . THR A 1 88 ? -50.986 -17.658 85.046 1.00 62.78 88 THR A CA 1
ATOM 703 C C . THR A 1 88 ? -50.182 -16.449 84.542 1.00 62.78 88 THR A C 1
ATOM 705 O O . THR A 1 88 ? -49.693 -16.442 83.411 1.00 62.78 88 THR A O 1
ATOM 708 N N . LEU A 1 89 ? -50.003 -15.412 85.370 1.00 61.56 89 LEU A N 1
ATOM 709 C CA . LEU A 1 89 ? -49.149 -14.254 85.062 1.00 61.56 89 LEU A CA 1
ATOM 710 C C . LEU A 1 89 ? -47.666 -14.624 84.968 1.00 61.56 89 LEU A C 1
ATOM 712 O O . LEU A 1 89 ? -46.931 -14.053 84.164 1.00 61.56 89 LEU A O 1
ATOM 716 N N . GLU A 1 90 ? -47.224 -15.566 85.791 1.00 66.25 90 GLU A N 1
ATOM 717 C CA . GLU A 1 90 ? -45.850 -16.048 85.821 1.00 66.25 90 GLU A CA 1
ATOM 718 C C . GLU A 1 90 ? -45.547 -16.899 84.579 1.00 66.25 90 GLU A C 1
ATOM 720 O O . GLU A 1 90 ? -44.582 -16.620 83.866 1.00 66.25 90 GLU A O 1
ATOM 725 N N . GLU A 1 91 ? -46.430 -17.834 84.221 1.00 67.31 91 GLU A N 1
ATOM 726 C CA . GLU A 1 91 ? -46.324 -18.637 82.995 1.00 67.31 91 GLU A CA 1
ATOM 727 C C . GLU A 1 91 ? -46.388 -17.781 81.724 1.00 67.31 91 GLU A C 1
ATOM 729 O O . GLU A 1 91 ? -45.566 -17.932 80.809 1.00 67.31 91 GLU A O 1
ATOM 734 N N . THR A 1 92 ? -47.334 -16.841 81.660 1.00 65.38 92 THR A N 1
ATOM 735 C CA . THR A 1 92 ? -47.446 -15.923 80.516 1.00 65.38 92 THR A CA 1
ATOM 736 C C . THR A 1 92 ? -46.248 -14.979 80.439 1.00 65.38 92 THR A C 1
ATOM 738 O O . THR A 1 92 ? -45.724 -14.757 79.346 1.00 65.38 92 THR A O 1
ATOM 741 N N . GLY A 1 93 ? -45.741 -14.493 81.577 1.00 60.44 93 GLY A N 1
ATOM 742 C CA . GLY A 1 93 ? -44.527 -13.681 81.663 1.00 60.44 93 GLY A CA 1
ATOM 743 C C . GLY A 1 93 ? -43.279 -14.423 81.179 1.00 60.44 93 GLY A C 1
ATOM 744 O O . GLY A 1 93 ? -42.518 -13.885 80.373 1.00 60.44 93 GLY A O 1
ATOM 745 N N . ILE A 1 94 ? -43.092 -15.677 81.597 1.00 69.56 94 ILE A N 1
ATOM 746 C CA . ILE A 1 94 ? -41.990 -16.539 81.139 1.00 69.56 94 ILE A CA 1
ATOM 747 C C . ILE A 1 94 ? -42.103 -16.802 79.634 1.00 69.56 94 ILE A C 1
ATOM 749 O O . ILE A 1 94 ? -41.109 -16.699 78.909 1.00 69.56 94 ILE A O 1
ATOM 753 N N . THR A 1 95 ? -43.308 -17.089 79.139 1.00 70.50 95 THR A N 1
ATOM 754 C CA . THR A 1 95 ? -43.554 -17.331 77.710 1.00 70.50 95 THR A CA 1
ATOM 755 C C . THR A 1 95 ? -43.221 -16.102 76.864 1.00 70.50 95 THR A C 1
ATOM 757 O O . THR A 1 95 ? -42.495 -16.213 75.873 1.00 70.50 95 THR A O 1
ATOM 760 N N . LEU A 1 96 ? -43.675 -14.919 77.287 1.00 66.06 96 LEU A N 1
ATOM 761 C CA . LEU A 1 96 ? -43.355 -13.645 76.644 1.00 66.06 96 LEU A CA 1
ATOM 762 C C . LEU A 1 96 ? -41.849 -13.365 76.656 1.00 66.06 96 LEU A C 1
ATOM 764 O O . LEU A 1 96 ? -41.298 -13.037 75.609 1.00 66.06 96 LEU A O 1
ATOM 768 N N . ILE A 1 97 ? -41.158 -13.556 77.786 1.00 68.69 97 ILE A N 1
ATOM 769 C CA . ILE A 1 97 ? -39.696 -13.381 77.894 1.00 68.69 97 ILE A CA 1
ATOM 770 C C . ILE A 1 97 ? -38.944 -14.332 76.951 1.00 68.69 97 ILE A C 1
ATOM 772 O O . ILE A 1 97 ? -37.956 -13.949 76.319 1.00 68.69 97 ILE A O 1
ATOM 776 N N . ASN A 1 98 ? -39.406 -15.573 76.813 1.00 72.00 98 ASN A N 1
ATOM 777 C CA . ASN A 1 98 ? -38.783 -16.535 75.907 1.00 72.00 98 ASN A CA 1
ATOM 778 C C . ASN A 1 98 ? -38.992 -16.153 74.432 1.00 72.00 98 ASN A C 1
ATOM 780 O O . ASN A 1 98 ? -38.046 -16.215 73.641 1.00 72.00 98 ASN A O 1
ATOM 784 N N . GLN A 1 99 ? -40.189 -15.688 74.063 1.00 68.31 99 GLN A N 1
ATOM 785 C CA . GLN A 1 99 ? -40.474 -15.174 72.717 1.00 68.31 99 GLN A CA 1
ATOM 786 C C . GLN A 1 99 ? -39.669 -13.903 72.405 1.00 68.31 99 GLN A C 1
ATOM 788 O O . GLN A 1 99 ? -39.108 -13.764 71.315 1.00 68.31 99 GLN A O 1
ATOM 793 N N . LEU A 1 100 ? -39.542 -13.011 73.385 1.00 65.06 100 LEU A N 1
ATOM 794 C CA . LEU A 1 100 ? -38.715 -11.807 73.347 1.00 65.06 100 LEU A CA 1
ATOM 795 C C . LEU A 1 100 ? -37.249 -12.127 73.037 1.00 65.06 100 LEU A C 1
ATOM 797 O O . LEU A 1 100 ? -36.690 -11.612 72.068 1.00 65.06 100 LEU A O 1
ATOM 801 N N . ARG A 1 101 ? -36.644 -13.050 73.795 1.00 67.88 101 ARG A N 1
ATOM 802 C CA . ARG A 1 101 ? -35.255 -13.495 73.588 1.00 67.88 101 ARG A CA 1
ATOM 803 C C . ARG A 1 101 ? -35.041 -14.123 72.217 1.00 67.88 101 ARG A C 1
ATOM 805 O O . ARG A 1 101 ? -34.038 -13.832 71.566 1.00 67.88 101 ARG A O 1
ATOM 812 N N . ALA A 1 102 ? -35.975 -14.958 71.760 1.00 71.69 102 ALA A N 1
ATOM 813 C CA . ALA A 1 102 ? -35.902 -15.556 70.429 1.00 71.69 102 ALA A CA 1
ATOM 814 C C . ALA A 1 102 ? -35.933 -14.483 69.329 1.00 71.69 102 ALA A C 1
ATOM 816 O O . ALA A 1 102 ? -35.196 -14.572 68.349 1.00 71.69 102 ALA A O 1
ATOM 817 N N . THR A 1 103 ? -36.741 -13.438 69.510 1.00 69.06 103 THR A N 1
ATOM 818 C CA . THR A 1 103 ? -36.846 -12.327 68.555 1.00 69.06 103 THR A CA 1
ATOM 819 C C . THR A 1 103 ? -35.599 -11.437 68.579 1.00 69.06 103 THR A C 1
ATOM 821 O O . THR A 1 103 ? -35.095 -11.060 67.523 1.00 69.06 103 THR A O 1
ATOM 824 N N . MET A 1 104 ? -35.039 -11.170 69.763 1.00 69.38 104 MET A N 1
ATOM 825 C CA . MET A 1 104 ? -33.785 -10.429 69.925 1.00 69.38 104 MET A CA 1
ATOM 826 C C . MET A 1 104 ? -32.600 -11.161 69.280 1.00 69.38 104 MET A C 1
ATOM 828 O O . MET A 1 104 ? -31.795 -10.525 68.604 1.00 69.38 104 MET A O 1
ATOM 832 N N . ARG A 1 105 ? -32.524 -12.493 69.418 1.00 74.19 105 ARG A N 1
ATOM 833 C CA . ARG A 1 105 ? -31.483 -13.312 68.776 1.00 74.19 105 ARG A CA 1
ATOM 834 C C . ARG A 1 105 ? -31.548 -13.213 67.247 1.00 74.19 105 ARG A C 1
ATOM 836 O O . ARG A 1 105 ? -30.541 -12.884 66.632 1.00 74.19 105 ARG A O 1
ATOM 843 N N . ARG A 1 106 ? -32.744 -13.347 66.655 1.00 72.25 106 ARG A N 1
ATOM 844 C CA . ARG A 1 106 ? -32.941 -13.141 65.205 1.00 72.25 106 ARG A CA 1
ATOM 845 C C . ARG A 1 106 ? -32.541 -11.735 64.749 1.00 72.25 106 ARG A C 1
ATOM 847 O O . ARG A 1 106 ? -32.039 -11.565 63.645 1.00 72.25 106 ARG A O 1
ATOM 854 N N . SER A 1 107 ? -32.774 -10.714 65.578 1.00 63.25 107 SER A N 1
ATOM 855 C CA . SER A 1 107 ? -32.371 -9.340 65.258 1.00 63.25 107 SER A CA 1
ATOM 856 C C . SER A 1 107 ? -30.853 -9.169 65.201 1.00 63.25 107 SER A C 1
ATOM 858 O O . SER A 1 107 ? -30.388 -8.404 64.364 1.00 63.25 107 SER A O 1
ATOM 860 N N . ILE A 1 108 ? -30.096 -9.846 66.071 1.00 72.50 108 ILE A N 1
ATOM 861 C CA . ILE A 1 108 ? -28.624 -9.803 66.070 1.00 72.50 108 ILE A CA 1
ATOM 862 C C . ILE A 1 108 ? -28.084 -10.490 64.812 1.00 72.50 108 ILE A C 1
ATOM 864 O O . ILE A 1 108 ? -27.274 -9.904 64.102 1.00 72.50 108 ILE A O 1
ATOM 868 N N . GLU A 1 109 ? -28.608 -11.673 64.486 1.00 76.62 109 GLU A N 1
ATOM 869 C CA . GLU A 1 109 ? -28.238 -12.417 63.273 1.00 76.62 109 GLU A CA 1
ATOM 870 C C . GLU A 1 109 ? -28.483 -11.582 62.000 1.00 76.62 109 GLU A C 1
ATOM 872 O O . GLU A 1 109 ? -27.605 -11.473 61.146 1.00 76.62 109 GLU A O 1
ATOM 877 N N . MET A 1 110 ? -29.631 -10.896 61.903 1.00 73.31 110 MET A N 1
ATOM 878 C CA . MET A 1 110 ? -29.913 -9.979 60.786 1.00 73.31 110 MET A CA 1
ATOM 879 C C . MET A 1 110 ? -28.970 -8.770 60.730 1.00 73.31 110 MET A C 1
ATOM 881 O O . MET A 1 110 ? -28.639 -8.314 59.636 1.00 73.31 110 MET A O 1
ATOM 885 N N . SER A 1 111 ? -28.545 -8.226 61.874 1.00 69.06 111 SER A N 1
ATOM 886 C CA . SER A 1 111 ? -27.567 -7.130 61.908 1.00 69.06 111 SER A CA 1
ATOM 887 C C . SER A 1 111 ? -26.200 -7.573 61.384 1.00 69.06 111 SER A C 1
ATOM 889 O O . SER A 1 111 ? -25.582 -6.844 60.611 1.00 69.06 111 SER A O 1
ATOM 891 N N . GLU A 1 112 ? -25.750 -8.777 61.742 1.00 78.50 112 GLU A N 1
ATOM 892 C CA . GLU A 1 112 ? -24.494 -9.344 61.236 1.00 78.50 112 GLU A CA 1
ATOM 893 C C . GLU A 1 112 ? -24.549 -9.632 59.724 1.00 78.50 112 GLU A C 1
ATOM 895 O O . GLU A 1 112 ? -23.559 -9.443 59.012 1.00 78.50 112 GLU A O 1
ATOM 900 N N . GLU A 1 113 ? -25.700 -10.074 59.202 1.00 73.31 113 GLU A N 1
ATOM 901 C CA . GLU A 1 113 ? -25.919 -10.217 57.755 1.00 73.31 113 GLU A CA 1
ATOM 902 C C . GLU A 1 113 ? -25.856 -8.868 57.026 1.00 73.31 113 GLU A C 1
ATOM 904 O O . GLU A 1 113 ? -25.251 -8.775 55.954 1.00 73.31 113 GLU A O 1
ATOM 909 N N . LEU A 1 114 ? -26.412 -7.811 57.623 1.00 70.75 114 LEU A N 1
ATOM 910 C CA . LEU A 1 114 ? -26.372 -6.461 57.063 1.00 70.75 114 LEU A CA 1
ATOM 911 C C . LEU A 1 114 ? -24.953 -5.908 56.974 1.00 70.75 114 LEU A C 1
ATOM 913 O O . LEU A 1 114 ? -24.581 -5.394 55.923 1.00 70.75 114 LEU A O 1
ATOM 917 N N . GLU A 1 115 ? -24.132 -6.088 58.009 1.00 72.88 115 GLU A N 1
ATOM 918 C CA . GLU A 1 115 ? -22.730 -5.654 57.977 1.00 72.88 115 GLU A CA 1
ATOM 919 C C . GLU A 1 115 ? -21.946 -6.364 56.854 1.00 72.88 115 GLU A C 1
ATOM 921 O O . GLU A 1 115 ? -21.111 -5.765 56.168 1.00 72.88 115 GLU A O 1
ATOM 926 N N . LYS A 1 116 ? -22.238 -7.649 56.604 1.00 73.75 116 LYS A N 1
ATOM 927 C CA . LYS A 1 116 ? -21.647 -8.402 55.482 1.00 73.75 116 LYS A CA 1
ATOM 928 C C . LYS A 1 116 ? -22.116 -7.865 54.127 1.00 73.75 116 LYS A C 1
ATOM 930 O O . LYS A 1 116 ? -21.301 -7.767 53.206 1.00 73.75 116 LYS A O 1
ATOM 935 N N . LEU A 1 117 ? -23.399 -7.527 53.987 1.00 70.56 117 LEU A N 1
ATOM 936 C CA . LEU A 1 117 ? -23.947 -6.933 52.763 1.00 70.56 117 LEU A CA 1
ATOM 937 C C . LEU A 1 117 ? -23.377 -5.535 52.506 1.00 70.56 117 LEU A C 1
ATOM 939 O O . LEU A 1 117 ? -22.999 -5.238 51.376 1.00 70.56 117 LEU A O 1
ATOM 943 N N . GLU A 1 118 ? -23.220 -4.718 53.544 1.00 70.81 118 GLU A N 1
ATOM 944 C CA . GLU A 1 118 ? -22.643 -3.375 53.461 1.00 70.81 118 GLU A CA 1
ATOM 945 C C . GLU A 1 118 ? -21.183 -3.423 52.988 1.00 70.81 118 GLU A C 1
ATOM 947 O O . GLU A 1 118 ? -20.796 -2.727 52.045 1.00 70.81 118 GLU A O 1
ATOM 952 N N . LYS A 1 119 ? -20.385 -4.346 53.546 1.00 74.19 119 LYS A N 1
ATOM 953 C CA . LYS A 1 119 ? -19.009 -4.613 53.089 1.00 74.19 119 LYS A CA 1
ATOM 954 C C . LYS A 1 119 ? -18.963 -5.057 51.624 1.00 74.19 119 LYS A C 1
ATOM 956 O O . LYS A 1 119 ? -18.092 -4.618 50.870 1.00 74.19 119 LYS A O 1
ATOM 961 N N . ARG A 1 120 ? -19.895 -5.915 51.193 1.00 69.31 120 ARG A N 1
ATOM 962 C CA . ARG A 1 120 ? -19.994 -6.352 49.787 1.00 69.31 120 ARG A CA 1
ATOM 963 C C . ARG A 1 120 ? -20.392 -5.204 48.860 1.00 69.31 120 ARG A C 1
ATOM 965 O O . ARG A 1 120 ? -19.829 -5.102 47.771 1.00 69.31 120 ARG A O 1
ATOM 972 N N . LEU A 1 121 ? -21.307 -4.338 49.290 1.00 70.31 121 LEU A N 1
ATOM 973 C CA . LEU A 1 121 ? -21.736 -3.164 48.535 1.00 70.31 121 LEU A CA 1
ATOM 974 C C . LEU A 1 121 ? -20.573 -2.185 48.340 1.00 70.31 121 LEU A C 1
ATOM 976 O O . LEU A 1 121 ? -20.297 -1.794 47.207 1.00 70.31 121 LEU A O 1
ATOM 980 N N . ALA A 1 122 ? -19.829 -1.870 49.403 1.00 73.12 122 ALA A N 1
ATOM 981 C CA . ALA A 1 122 ? -18.648 -1.011 49.330 1.00 73.12 122 ALA A CA 1
ATOM 982 C C . ALA A 1 122 ? -17.627 -1.543 48.311 1.00 73.12 122 ALA A C 1
ATOM 984 O O . ALA A 1 122 ? -17.241 -0.829 47.382 1.00 73.12 122 ALA A O 1
ATOM 985 N N . LYS A 1 123 ? -17.294 -2.838 48.389 1.00 72.31 123 LYS A N 1
ATOM 986 C CA . LYS A 1 123 ? -16.387 -3.488 47.431 1.00 72.31 123 LYS A CA 1
ATOM 987 C C . LYS A 1 123 ? -16.924 -3.442 45.997 1.00 72.31 123 LYS A C 1
ATOM 989 O O . LYS A 1 123 ? -16.175 -3.221 45.049 1.00 72.31 123 LYS A O 1
ATOM 994 N N . SER A 1 124 ? -18.232 -3.613 45.819 1.00 70.31 124 SER A N 1
ATOM 995 C CA . SER A 1 124 ? -18.871 -3.494 44.507 1.00 70.31 124 SER A CA 1
ATOM 996 C C . SER A 1 124 ? -18.767 -2.079 43.927 1.00 70.31 124 SER A C 1
ATOM 998 O O . SER A 1 124 ? -18.592 -1.932 42.718 1.00 70.31 124 SER A O 1
ATOM 1000 N N . THR A 1 125 ? -18.866 -1.036 44.757 1.00 70.94 125 THR A N 1
ATOM 1001 C CA . THR A 1 125 ? -18.724 0.355 44.296 1.00 70.94 125 THR A CA 1
ATOM 1002 C C . THR A 1 125 ? -17.289 0.703 43.905 1.00 70.94 125 THR A C 1
ATOM 1004 O O . THR A 1 125 ? -17.084 1.414 42.923 1.00 70.94 125 THR A O 1
ATOM 1007 N N . GLU A 1 126 ? -16.302 0.164 44.620 1.00 73.50 126 GLU A N 1
ATOM 1008 C CA . GLU A 1 126 ? -14.881 0.310 44.298 1.00 73.50 126 GLU A CA 1
ATOM 1009 C C . GLU A 1 126 ? -14.550 -0.375 42.967 1.00 73.50 126 GLU A C 1
ATOM 1011 O O . GLU A 1 126 ? -14.016 0.260 42.059 1.00 73.50 126 GLU A O 1
ATOM 1016 N N . ASN A 1 127 ? -15.001 -1.621 42.795 1.00 66.38 127 ASN A N 1
ATOM 1017 C CA . ASN A 1 127 ? -14.866 -2.351 41.537 1.00 66.38 127 ASN A CA 1
ATOM 1018 C C . ASN A 1 127 ? -15.490 -1.595 40.356 1.00 66.38 127 ASN A C 1
ATOM 1020 O O . ASN A 1 127 ? -14.913 -1.555 39.273 1.00 66.38 127 ASN A O 1
ATOM 1024 N N . ARG A 1 128 ? -16.653 -0.963 40.557 1.00 67.81 128 ARG A N 1
ATOM 1025 C CA . ARG A 1 128 ? -17.310 -0.163 39.515 1.00 67.81 128 ARG A CA 1
ATOM 1026 C C . ARG A 1 128 ? -16.481 1.058 39.108 1.00 67.81 128 ARG A C 1
ATOM 1028 O O . ARG A 1 128 ? -16.452 1.384 37.924 1.00 67.81 128 ARG A O 1
ATOM 1035 N N . LYS A 1 129 ? -15.832 1.740 40.058 1.00 72.12 129 LYS A N 1
ATOM 1036 C CA . LYS A 1 129 ? -14.939 2.871 39.751 1.00 72.12 129 LYS A CA 1
ATOM 1037 C C . LYS A 1 129 ? -13.727 2.409 38.946 1.00 72.12 129 LYS A C 1
ATOM 1039 O O . LYS A 1 129 ? -13.470 2.970 37.890 1.00 72.12 129 LYS A O 1
ATOM 1044 N N . TRP A 1 130 ? -13.072 1.339 39.393 1.00 74.06 130 TRP A N 1
ATOM 1045 C CA . TRP A 1 130 ? -11.923 0.758 38.697 1.00 74.06 130 TRP A CA 1
ATOM 1046 C C . TRP A 1 130 ? -12.258 0.330 37.262 1.00 74.06 130 TRP A C 1
ATOM 1048 O O . TRP A 1 130 ? -11.494 0.572 36.331 1.00 74.06 130 TRP A O 1
ATOM 1058 N N . LEU A 1 131 ? -13.434 -0.271 37.061 1.00 69.75 131 LEU A N 1
ATOM 1059 C CA . LEU A 1 131 ? -13.859 -0.718 35.737 1.00 69.75 131 LEU A CA 1
ATOM 1060 C C . LEU A 1 131 ? -14.085 0.462 34.787 1.00 69.75 131 LEU A C 1
ATOM 1062 O O . LEU A 1 131 ? -13.693 0.389 33.627 1.00 69.75 131 LEU A O 1
ATOM 1066 N N . LYS A 1 132 ? -14.628 1.571 35.299 1.00 73.62 132 LYS A N 1
ATOM 1067 C CA . LYS A 1 132 ? -14.770 2.812 34.536 1.00 73.62 132 LYS A CA 1
ATOM 1068 C C . LYS A 1 132 ? -13.411 3.398 34.132 1.00 73.62 132 LYS A C 1
ATOM 1070 O O . LYS A 1 132 ? -13.232 3.763 32.979 1.00 73.62 132 LYS A O 1
ATOM 1075 N N . GLU A 1 133 ? -12.440 3.429 35.045 1.00 73.19 133 GLU A N 1
ATOM 1076 C CA . GLU A 1 133 ? -11.074 3.890 34.741 1.00 73.19 133 GLU A CA 1
ATOM 1077 C C . GLU A 1 133 ? -10.408 3.028 33.657 1.00 73.19 133 GLU A C 1
ATOM 1079 O O . GLU A 1 133 ? -9.720 3.538 32.772 1.00 73.19 133 GLU A O 1
ATOM 1084 N N . CYS A 1 134 ? -10.653 1.716 33.686 1.00 64.75 134 CYS A N 1
ATOM 1085 C CA . CYS A 1 134 ? -10.181 0.796 32.657 1.00 64.75 134 CYS A CA 1
ATOM 1086 C C . CYS A 1 134 ? -10.857 1.035 31.296 1.00 64.75 134 CYS A C 1
ATOM 1088 O O . CYS A 1 134 ? -10.179 0.980 30.271 1.00 64.75 134 CYS A O 1
ATOM 1090 N N . GLU A 1 135 ? -12.166 1.304 31.267 1.00 68.38 135 GLU A N 1
ATOM 1091 C CA . GLU A 1 135 ? -12.893 1.662 30.040 1.00 68.38 135 GLU A CA 1
ATOM 1092 C C . GLU A 1 135 ? -12.361 2.964 29.427 1.00 68.38 135 GLU A C 1
ATOM 1094 O O . GLU A 1 135 ? -12.082 3.002 28.226 1.00 68.38 135 GLU A O 1
ATOM 1099 N N . ASP A 1 136 ? -12.144 3.992 30.250 1.00 74.38 136 ASP A N 1
ATOM 1100 C CA . ASP A 1 136 ? -11.608 5.283 29.810 1.00 74.38 136 ASP A CA 1
ATOM 1101 C C . ASP A 1 136 ? -10.179 5.127 29.242 1.00 74.38 136 ASP A C 1
ATOM 1103 O O . ASP A 1 136 ? -9.876 5.612 28.149 1.00 74.38 136 ASP A O 1
ATOM 1107 N N . SER A 1 137 ? -9.314 4.366 29.927 1.00 68.12 137 SER A N 1
ATOM 1108 C CA . SER A 1 137 ? -7.943 4.088 29.471 1.00 68.12 137 SER A CA 1
ATOM 1109 C C . SER A 1 137 ? -7.900 3.284 28.163 1.00 68.12 137 SER A C 1
ATOM 1111 O O . SER A 1 137 ? -7.069 3.537 27.284 1.00 68.12 137 SER A O 1
ATOM 1113 N N . LEU A 1 138 ? -8.819 2.328 27.997 1.00 68.44 138 LEU A N 1
ATOM 1114 C CA . LEU A 1 138 ? -8.940 1.532 26.779 1.00 68.44 138 LEU A CA 1
ATOM 1115 C C . LEU A 1 138 ? -9.348 2.391 25.571 1.00 68.44 138 LEU A C 1
ATOM 1117 O O . LEU A 1 138 ? -8.828 2.180 24.469 1.00 68.44 138 LEU A O 1
ATOM 1121 N N . GLU A 1 139 ? -10.271 3.336 25.756 1.00 73.12 139 GLU A N 1
ATOM 1122 C CA . GLU A 1 139 ? -10.719 4.234 24.688 1.00 73.12 139 GLU A CA 1
ATOM 1123 C C . GLU A 1 139 ? -9.600 5.195 24.261 1.00 73.12 139 GLU A C 1
ATOM 1125 O O . GLU A 1 139 ? -9.360 5.381 23.066 1.00 73.12 139 GLU A O 1
ATOM 1130 N N . GLU A 1 140 ? -8.835 5.729 25.216 1.00 78.12 140 GLU A N 1
ATOM 1131 C CA . GLU A 1 140 ? -7.677 6.576 24.919 1.00 78.12 140 GLU A CA 1
ATOM 1132 C C . GLU A 1 140 ? -6.577 5.809 24.166 1.00 78.12 140 GLU A C 1
ATOM 1134 O O . GLU A 1 140 ? -6.059 6.288 23.152 1.00 78.12 140 GLU A O 1
ATOM 1139 N N . SER A 1 141 ? -6.279 4.572 24.583 1.00 64.75 141 SER A N 1
ATOM 1140 C CA . SER A 1 141 ? -5.339 3.703 23.865 1.00 64.75 141 SER A CA 1
ATOM 1141 C C . SER A 1 141 ? -5.796 3.408 22.435 1.00 64.75 141 SER A C 1
ATOM 1143 O O . SER A 1 141 ? -4.966 3.376 21.527 1.00 64.75 141 SER A O 1
ATOM 1145 N N . LYS A 1 142 ? -7.099 3.193 22.217 1.00 70.62 142 LYS A N 1
ATOM 1146 C CA . LYS A 1 142 ? -7.661 2.935 20.885 1.00 70.62 142 LYS A CA 1
ATOM 1147 C C . LYS A 1 142 ? -7.476 4.144 19.968 1.00 70.62 142 LYS A C 1
ATOM 1149 O O . LYS A 1 142 ? -7.016 3.979 18.842 1.00 70.62 142 LYS A O 1
ATOM 1154 N N . LYS A 1 143 ? -7.775 5.345 20.464 1.00 80.31 143 LYS A N 1
ATOM 1155 C CA . LYS A 1 143 ? -7.621 6.589 19.705 1.00 80.31 143 LYS A CA 1
ATOM 1156 C C . LYS A 1 143 ? -6.163 6.850 19.314 1.00 80.31 143 LYS A C 1
ATOM 1158 O O . LYS A 1 143 ? -5.887 7.206 18.173 1.00 80.31 143 LYS A O 1
ATOM 1163 N N . MET A 1 144 ? -5.221 6.619 20.233 1.00 78.81 144 MET A N 1
ATOM 1164 C CA . MET A 1 144 ? -3.789 6.740 19.931 1.00 78.81 144 MET A CA 1
ATOM 1165 C C . MET A 1 144 ? -3.327 5.750 18.854 1.00 78.81 144 MET A C 1
ATOM 1167 O O . MET A 1 144 ? -2.527 6.113 17.987 1.00 78.81 144 MET A O 1
ATOM 1171 N N . ASP A 1 145 ? -3.814 4.507 18.898 1.00 76.88 145 ASP A N 1
ATOM 1172 C CA . ASP A 1 145 ? -3.487 3.494 17.892 1.00 76.88 145 ASP A CA 1
ATOM 1173 C C . ASP A 1 145 ? -4.066 3.851 16.513 1.00 76.88 145 ASP A C 1
ATOM 1175 O O . ASP A 1 145 ? -3.360 3.721 15.511 1.00 76.88 145 ASP A O 1
ATOM 1179 N N . GLU A 1 146 ? -5.305 4.347 16.451 1.00 82.69 146 GLU A N 1
ATOM 1180 C CA . GLU A 1 146 ? -5.941 4.828 15.214 1.00 82.69 146 GLU A CA 1
ATOM 1181 C C . GLU A 1 146 ? -5.153 5.999 14.602 1.00 82.69 146 GLU A C 1
ATOM 1183 O O . GLU A 1 146 ? -4.716 5.912 13.451 1.00 82.69 146 GLU A O 1
ATOM 1188 N N . ASP A 1 147 ? -4.834 7.027 15.396 1.00 81.81 147 ASP A N 1
ATOM 1189 C CA . ASP A 1 147 ? -4.024 8.172 14.953 1.00 81.81 147 ASP A CA 1
ATOM 1190 C C . ASP A 1 147 ? -2.646 7.732 14.423 1.00 81.81 147 ASP A C 1
ATOM 1192 O O . ASP A 1 147 ? -2.119 8.273 13.440 1.00 81.81 147 ASP A O 1
ATOM 1196 N N . ARG A 1 148 ? -2.026 6.736 15.071 1.00 82.75 148 ARG A N 1
ATOM 1197 C CA . ARG A 1 148 ? -0.737 6.180 14.643 1.00 82.75 148 ARG A CA 1
ATOM 1198 C C . ARG A 1 148 ? -0.858 5.428 13.319 1.00 82.75 148 ARG A C 1
ATOM 1200 O O . ARG A 1 148 ? 0.034 5.549 12.466 1.00 82.75 148 ARG A O 1
ATOM 1207 N N . GLN A 1 149 ? -1.920 4.647 13.136 1.00 75.75 149 GLN A N 1
ATOM 1208 C CA . GLN A 1 149 ? -2.177 3.928 11.890 1.00 75.75 149 GLN A CA 1
ATOM 1209 C C . GLN A 1 149 ? -2.430 4.898 10.734 1.00 75.75 149 GLN A C 1
ATOM 1211 O O . GLN A 1 149 ? -1.803 4.743 9.683 1.00 75.75 149 GLN A O 1
ATOM 1216 N N . ASP A 1 150 ? -3.226 5.944 10.944 1.00 80.69 150 ASP A N 1
ATOM 1217 C CA . ASP A 1 150 ? -3.533 6.942 9.917 1.00 80.69 150 ASP A CA 1
ATOM 1218 C C . ASP A 1 150 ? -2.282 7.677 9.427 1.00 80.69 150 ASP A C 1
ATOM 1220 O O . ASP A 1 150 ? -2.047 7.777 8.217 1.00 80.69 150 ASP A O 1
ATOM 1224 N N . ARG A 1 151 ? -1.406 8.106 10.347 1.00 80.25 151 ARG A N 1
ATOM 1225 C CA . ARG A 1 151 ? -0.112 8.715 9.980 1.00 80.25 151 ARG A CA 1
ATOM 1226 C C . ARG A 1 151 ? 0.767 7.751 9.187 1.00 80.25 151 ARG A C 1
ATOM 1228 O O . ARG A 1 151 ? 1.391 8.149 8.203 1.00 80.25 151 ARG A O 1
ATOM 1235 N N . THR A 1 152 ? 0.800 6.481 9.588 1.00 72.50 152 THR A N 1
ATOM 1236 C CA . THR A 1 152 ? 1.597 5.451 8.906 1.00 72.50 152 THR A CA 1
ATOM 1237 C C . THR A 1 152 ? 1.072 5.196 7.491 1.00 72.50 152 THR A C 1
ATOM 1239 O O . THR A 1 152 ? 1.851 5.148 6.538 1.00 72.50 152 THR A O 1
ATOM 1242 N N . ILE A 1 153 ? -0.249 5.091 7.321 1.00 75.19 153 ILE A N 1
ATOM 1243 C CA . ILE A 1 153 ? -0.896 4.909 6.016 1.00 75.19 153 ILE A CA 1
ATOM 1244 C C . ILE A 1 153 ? -0.656 6.126 5.117 1.00 75.19 153 ILE A C 1
ATOM 1246 O O . ILE A 1 153 ? -0.3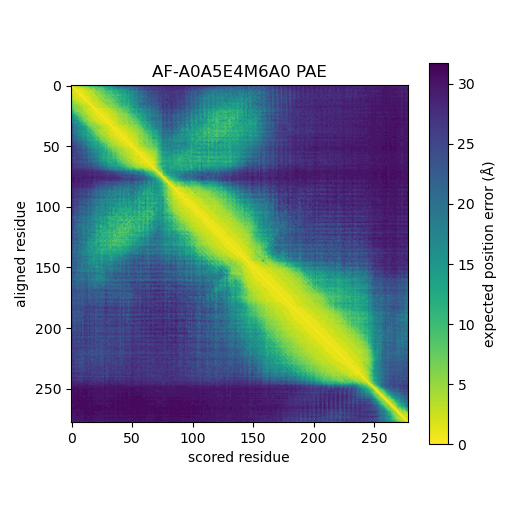25 5.959 3.940 1.00 75.19 153 ILE A O 1
ATOM 1250 N N . ALA A 1 154 ? -0.786 7.343 5.651 1.00 77.50 154 ALA A N 1
ATOM 1251 C CA . ALA A 1 154 ? -0.516 8.571 4.909 1.00 77.50 154 ALA A CA 1
ATOM 1252 C C . ALA A 1 154 ? 0.935 8.619 4.403 1.00 77.50 154 ALA A C 1
ATOM 1254 O O . ALA A 1 154 ? 1.161 8.871 3.216 1.00 77.50 154 ALA A O 1
ATOM 1255 N N . HIS A 1 155 ? 1.904 8.288 5.263 1.00 70.25 155 HIS A N 1
ATOM 1256 C CA . HIS A 1 155 ? 3.313 8.200 4.884 1.00 70.25 155 HIS A CA 1
ATOM 1257 C C . HIS A 1 155 ? 3.537 7.159 3.778 1.00 70.25 155 HIS A C 1
ATOM 1259 O O . HIS A 1 155 ? 4.114 7.478 2.743 1.00 70.25 155 HIS A O 1
ATOM 1265 N N . LEU A 1 156 ? 3.019 5.934 3.931 1.00 67.00 156 LEU A N 1
ATOM 1266 C CA . LEU A 1 156 ? 3.160 4.880 2.918 1.00 67.00 156 LEU A CA 1
ATOM 1267 C C . LEU A 1 156 ? 2.545 5.268 1.565 1.00 67.00 156 LEU A C 1
ATOM 1269 O O . LEU A 1 156 ? 3.127 4.971 0.521 1.00 67.00 156 LEU A O 1
ATOM 1273 N N . ARG A 1 157 ? 1.395 5.957 1.556 1.00 70.19 157 ARG A N 1
ATOM 1274 C CA . ARG A 1 157 ? 0.777 6.477 0.322 1.00 70.19 157 ARG A CA 1
ATOM 1275 C C . ARG A 1 157 ? 1.658 7.528 -0.351 1.00 70.19 157 ARG A C 1
ATOM 1277 O O . ARG A 1 157 ? 1.828 7.471 -1.569 1.00 70.19 157 ARG A O 1
ATOM 1284 N N . ALA A 1 158 ? 2.230 8.451 0.422 1.00 75.56 158 ALA A N 1
ATOM 1285 C CA . ALA A 1 158 ? 3.149 9.463 -0.094 1.00 75.56 158 ALA A CA 1
ATOM 1286 C C . ALA A 1 158 ? 4.415 8.819 -0.680 1.00 75.56 158 ALA A C 1
ATOM 1288 O O . ALA A 1 158 ? 4.782 9.110 -1.818 1.00 75.56 158 ALA A O 1
ATOM 1289 N N . THR A 1 159 ? 5.015 7.868 0.042 1.00 63.94 159 THR A N 1
ATOM 1290 C CA . THR A 1 159 ? 6.174 7.099 -0.424 1.00 63.94 159 THR A CA 1
ATOM 1291 C C . THR A 1 159 ? 5.851 6.335 -1.710 1.00 63.94 159 THR A C 1
ATOM 1293 O O . THR A 1 159 ? 6.572 6.470 -2.692 1.00 63.94 159 THR A O 1
ATOM 1296 N N . LYS A 1 160 ? 4.728 5.604 -1.771 1.00 73.69 160 LYS A N 1
ATOM 1297 C CA . LYS A 1 160 ? 4.290 4.899 -2.990 1.00 73.69 160 LYS A CA 1
ATOM 1298 C C . LYS A 1 160 ? 4.159 5.849 -4.184 1.00 73.69 160 LYS A C 1
ATOM 1300 O O . LYS A 1 160 ? 4.586 5.505 -5.285 1.00 73.69 160 LYS A O 1
ATOM 1305 N N . LYS A 1 161 ? 3.561 7.028 -3.977 1.00 72.88 161 LYS A N 1
ATOM 1306 C CA . LYS A 1 161 ? 3.397 8.043 -5.026 1.00 72.88 161 LYS A CA 1
ATOM 1307 C C . LYS A 1 161 ? 4.751 8.530 -5.549 1.00 72.88 161 LYS A C 1
ATOM 1309 O O . LYS A 1 161 ? 4.916 8.626 -6.760 1.00 72.88 161 LYS A O 1
ATOM 1314 N N . HIS A 1 162 ? 5.705 8.787 -4.655 1.00 67.25 162 HIS A N 1
ATOM 1315 C CA . HIS A 1 162 ? 7.057 9.214 -5.014 1.00 67.25 162 HIS A CA 1
ATOM 1316 C C . HIS A 1 162 ? 7.790 8.162 -5.859 1.00 67.25 162 HIS A C 1
ATOM 1318 O O . HIS A 1 162 ? 8.179 8.464 -6.984 1.00 67.25 162 HIS A O 1
ATOM 1324 N N . TRP A 1 163 ? 7.861 6.912 -5.390 1.00 64.50 163 TRP A N 1
ATOM 1325 C CA . TRP A 1 163 ? 8.519 5.826 -6.131 1.00 64.50 163 TRP A CA 1
ATOM 1326 C C . TRP A 1 163 ? 7.858 5.523 -7.478 1.00 64.50 163 TRP A C 1
ATOM 1328 O O . TRP A 1 163 ? 8.539 5.169 -8.435 1.00 64.50 163 TRP A O 1
ATOM 1338 N N . SER A 1 164 ? 6.532 5.668 -7.579 1.00 70.31 164 SER A N 1
ATOM 1339 C CA . SER A 1 164 ? 5.831 5.482 -8.858 1.00 70.31 164 SER A CA 1
ATOM 1340 C C . SER A 1 164 ? 6.254 6.540 -9.881 1.00 70.31 164 SER A C 1
ATOM 1342 O O . SER A 1 164 ? 6.507 6.205 -11.032 1.00 70.31 164 SER A O 1
ATOM 1344 N N . ALA A 1 165 ? 6.390 7.798 -9.451 1.00 70.81 165 ALA A N 1
ATOM 1345 C CA . ALA A 1 165 ? 6.854 8.876 -10.319 1.00 70.81 165 ALA A CA 1
ATOM 1346 C C . ALA A 1 165 ? 8.314 8.676 -10.760 1.00 70.81 165 ALA A C 1
ATOM 1348 O O . ALA A 1 165 ? 8.628 8.868 -11.932 1.00 70.81 165 ALA A O 1
ATOM 1349 N N . GLU A 1 166 ? 9.199 8.244 -9.855 1.00 66.38 166 GLU A N 1
ATOM 1350 C CA . GLU A 1 166 ? 10.589 7.924 -10.208 1.00 66.38 166 GLU A CA 1
ATOM 1351 C C . GLU A 1 166 ? 10.683 6.762 -11.201 1.00 66.38 166 GLU A C 1
ATOM 1353 O O . GLU A 1 166 ? 11.444 6.830 -12.165 1.00 66.38 166 GLU A O 1
ATOM 1358 N N . LEU A 1 167 ? 9.868 5.718 -11.022 1.00 72.69 167 LEU A N 1
ATOM 1359 C CA . LEU A 1 167 ? 9.823 4.591 -11.950 1.00 72.69 167 LEU A CA 1
ATOM 1360 C C . LEU A 1 167 ? 9.413 5.027 -13.362 1.00 72.69 167 LEU A C 1
ATOM 1362 O O . LEU A 1 167 ? 9.973 4.540 -14.345 1.00 72.69 167 LEU A O 1
ATOM 1366 N N . ASP A 1 168 ? 8.446 5.935 -13.476 1.00 79.62 168 ASP A N 1
ATOM 1367 C CA . ASP A 1 168 ? 8.000 6.447 -14.772 1.00 79.62 168 ASP A CA 1
ATOM 1368 C C . ASP A 1 168 ? 9.080 7.303 -15.456 1.00 79.62 168 ASP A C 1
ATOM 1370 O O . ASP A 1 168 ? 9.252 7.208 -16.675 1.00 79.62 168 ASP A O 1
ATOM 1374 N N . LEU A 1 169 ? 9.869 8.065 -14.687 1.00 72.12 169 LEU A N 1
ATOM 1375 C CA . LEU A 1 169 ? 11.041 8.778 -15.207 1.00 72.12 169 LEU A CA 1
ATOM 1376 C C . LEU A 1 169 ? 12.095 7.803 -15.742 1.00 72.12 169 LEU A C 1
ATOM 1378 O O . LEU A 1 169 ? 12.518 7.933 -16.890 1.00 72.12 169 LEU A O 1
ATOM 1382 N N . VAL A 1 170 ? 12.447 6.777 -14.963 1.00 66.38 170 VAL A N 1
ATOM 1383 C CA . VAL A 1 170 ? 13.425 5.760 -15.380 1.00 66.38 170 VAL A CA 1
ATOM 1384 C C . VAL A 1 170 ? 12.964 5.035 -16.645 1.00 66.38 170 VAL A C 1
ATOM 1386 O O . VAL A 1 170 ? 13.750 4.862 -17.572 1.00 66.38 170 VAL A O 1
ATOM 1389 N N . LYS A 1 171 ? 11.684 4.651 -16.740 1.00 69.38 171 LYS A N 1
ATOM 1390 C CA . LYS A 1 171 ? 11.129 4.040 -17.963 1.00 69.38 171 LYS A CA 1
ATOM 1391 C C . LYS A 1 171 ? 11.249 4.962 -19.173 1.00 69.38 171 LYS A C 1
ATOM 1393 O O . LYS A 1 171 ? 11.579 4.498 -20.263 1.00 69.38 171 LYS A O 1
ATOM 1398 N N . SER A 1 172 ? 10.966 6.252 -18.994 1.00 81.94 172 SER A N 1
ATOM 1399 C CA . SER A 1 172 ? 11.105 7.250 -20.057 1.00 81.94 172 SER A CA 1
ATOM 1400 C C . SER A 1 172 ? 12.550 7.337 -20.547 1.00 81.94 172 SER A C 1
ATOM 1402 O O . SER A 1 172 ? 12.794 7.315 -21.753 1.00 81.94 172 SER A O 1
ATOM 1404 N N . ASP A 1 173 ? 13.515 7.359 -19.629 1.00 73.69 173 ASP A N 1
ATOM 1405 C CA . ASP A 1 173 ? 14.932 7.434 -19.980 1.00 73.69 173 ASP A CA 1
ATOM 1406 C C . ASP A 1 173 ? 15.436 6.148 -20.646 1.00 73.69 173 ASP A C 1
ATOM 1408 O O . ASP A 1 173 ? 16.104 6.225 -21.676 1.00 73.69 173 ASP A O 1
ATOM 1412 N N . VAL A 1 174 ? 15.021 4.970 -20.169 1.00 78.50 174 VAL A N 1
ATOM 1413 C CA . VAL A 1 174 ? 15.307 3.689 -20.841 1.00 78.50 174 VAL A CA 1
ATOM 1414 C C . VAL A 1 174 ? 14.766 3.685 -22.272 1.00 78.50 174 VAL A C 1
ATOM 1416 O O . VAL A 1 174 ? 15.477 3.302 -23.200 1.00 78.50 174 VAL A O 1
ATOM 1419 N N . ASN A 1 175 ? 13.536 4.158 -22.484 1.00 78.75 175 ASN A N 1
ATOM 1420 C CA . ASN A 1 175 ? 12.955 4.238 -23.825 1.00 78.75 175 ASN A CA 1
ATOM 1421 C C . ASN A 1 175 ? 13.745 5.183 -24.744 1.00 78.75 175 ASN A C 1
ATOM 1423 O O . ASN A 1 175 ? 13.936 4.870 -25.920 1.00 78.75 175 ASN A O 1
ATOM 1427 N N . LYS A 1 176 ? 14.238 6.318 -24.227 1.00 77.88 176 LYS A N 1
ATOM 1428 C CA . LYS A 1 176 ? 15.106 7.227 -24.998 1.00 77.88 176 LYS A CA 1
ATOM 1429 C C . LYS A 1 176 ? 16.412 6.547 -25.403 1.00 77.88 176 LYS A C 1
ATOM 1431 O O . LYS A 1 176 ? 16.834 6.704 -26.546 1.00 77.88 176 LYS A O 1
ATOM 1436 N N . GLU A 1 177 ? 17.041 5.796 -24.503 1.00 77.69 177 GLU A N 1
ATOM 1437 C CA . GLU A 1 177 ? 18.289 5.086 -24.808 1.00 77.69 177 GLU A CA 1
ATOM 1438 C C . GLU A 1 177 ? 18.079 3.958 -25.824 1.00 77.69 177 GLU A C 1
ATOM 1440 O O . GLU A 1 177 ? 18.852 3.842 -26.774 1.00 77.69 177 GLU A O 1
ATOM 1445 N N . LEU A 1 178 ? 16.985 3.196 -25.724 1.00 75.94 178 LEU A N 1
ATOM 1446 C CA . LEU A 1 178 ? 16.639 2.179 -26.726 1.00 75.94 178 LEU A CA 1
ATOM 1447 C C . LEU A 1 178 ? 16.446 2.779 -28.126 1.00 75.94 178 LEU A C 1
ATOM 1449 O O . LEU A 1 178 ? 16.893 2.201 -29.116 1.00 75.94 178 LEU A O 1
ATOM 1453 N N . LEU A 1 179 ? 15.831 3.963 -28.221 1.00 81.75 179 LEU A N 1
ATOM 1454 C CA . LEU A 1 179 ? 15.701 4.679 -29.493 1.00 81.75 179 LEU A CA 1
ATOM 1455 C C . LEU A 1 179 ? 17.060 5.116 -30.056 1.00 81.75 179 LEU A C 1
ATOM 1457 O O . LEU A 1 179 ? 17.270 5.038 -31.267 1.00 81.75 179 LEU A O 1
ATOM 1461 N N . LYS A 1 180 ? 17.991 5.562 -29.202 1.00 78.12 180 LYS A N 1
ATOM 1462 C CA . LYS A 1 180 ? 19.356 5.906 -29.631 1.00 78.12 180 LYS A CA 1
ATOM 1463 C C . LYS A 1 180 ? 20.099 4.683 -30.160 1.00 78.12 180 LYS A C 1
ATOM 1465 O O . LYS A 1 180 ? 20.682 4.776 -31.235 1.00 78.12 180 LYS A O 1
ATOM 1470 N N . ILE A 1 181 ? 20.024 3.550 -29.459 1.00 78.44 181 ILE A N 1
ATOM 1471 C CA . ILE A 1 181 ? 20.639 2.285 -29.892 1.00 78.44 181 ILE A CA 1
ATOM 1472 C C . ILE A 1 181 ? 20.090 1.870 -31.260 1.00 78.44 181 ILE A C 1
ATOM 1474 O O . ILE A 1 181 ? 20.862 1.676 -32.192 1.00 78.44 181 ILE A O 1
ATOM 1478 N N . GLY A 1 182 ? 18.765 1.863 -31.436 1.00 77.94 182 GLY A N 1
ATOM 1479 C CA . GLY A 1 182 ? 18.164 1.513 -32.726 1.00 77.94 182 GLY A CA 1
ATOM 1480 C C . GLY A 1 182 ? 18.545 2.461 -33.875 1.00 77.94 182 GLY A C 1
ATOM 1481 O O . GLY A 1 182 ? 18.525 2.063 -35.040 1.00 77.94 182 GLY A O 1
ATOM 1482 N N . ASN A 1 183 ? 18.903 3.715 -33.581 1.00 82.06 183 ASN A N 1
ATOM 1483 C CA . ASN A 1 183 ? 19.449 4.635 -34.581 1.00 82.06 183 ASN A CA 1
ATOM 1484 C C . ASN A 1 183 ? 20.921 4.340 -34.900 1.00 82.06 183 ASN A C 1
ATOM 1486 O O . ASN A 1 183 ? 21.299 4.431 -36.067 1.00 82.06 183 ASN A O 1
ATOM 1490 N N . LEU A 1 184 ? 21.728 3.971 -33.902 1.00 73.94 184 LEU A N 1
ATOM 1491 C CA . LEU A 1 184 ? 23.114 3.545 -34.110 1.00 73.94 184 LEU A CA 1
ATOM 1492 C C . LEU A 1 184 ? 23.176 2.277 -34.968 1.00 73.94 184 LEU A C 1
ATOM 1494 O O . LEU A 1 184 ? 23.891 2.279 -35.962 1.00 73.94 184 LEU A O 1
ATOM 1498 N N . ASP A 1 185 ? 22.330 1.278 -34.705 1.00 75.81 185 ASP A N 1
ATOM 1499 C CA . ASP A 1 185 ? 22.273 0.044 -35.506 1.00 75.81 185 ASP A CA 1
ATOM 1500 C C . ASP A 1 185 ? 21.984 0.320 -36.995 1.00 75.81 185 ASP A C 1
ATOM 1502 O O . ASP A 1 185 ? 22.533 -0.324 -37.897 1.00 75.81 185 ASP A O 1
ATOM 1506 N N . LYS A 1 186 ? 21.128 1.311 -37.282 1.00 85.75 186 LYS A N 1
ATOM 1507 C CA . LYS A 1 186 ? 20.839 1.752 -38.658 1.00 85.75 186 LYS A CA 1
ATOM 1508 C C . LYS A 1 186 ? 22.032 2.457 -39.297 1.00 85.75 186 LYS A C 1
ATOM 1510 O O . LYS A 1 186 ? 22.273 2.266 -40.489 1.00 85.75 186 LYS A O 1
ATOM 1515 N N . ILE A 1 187 ? 22.746 3.282 -38.530 1.00 85.56 187 ILE A N 1
ATOM 1516 C CA . ILE A 1 187 ? 23.963 3.958 -38.993 1.00 85.56 187 ILE A CA 1
ATOM 1517 C C . ILE A 1 187 ? 25.041 2.916 -39.300 1.00 85.56 187 ILE A C 1
ATOM 1519 O O . ILE A 1 187 ? 25.595 2.946 -40.396 1.00 85.56 187 ILE A O 1
ATOM 1523 N N . ASP A 1 188 ? 25.265 1.952 -38.410 1.00 82.56 188 ASP A N 1
ATOM 1524 C CA . ASP A 1 188 ? 26.238 0.872 -38.596 1.00 82.56 188 ASP A CA 1
ATOM 1525 C C . ASP A 1 188 ? 25.899 0.019 -39.820 1.00 82.56 188 ASP A C 1
ATOM 1527 O O . ASP A 1 188 ? 26.760 -0.249 -40.660 1.00 82.56 188 ASP A O 1
ATOM 1531 N N . SER A 1 189 ? 24.621 -0.330 -39.995 1.00 85.62 189 SER A N 1
ATOM 1532 C CA . SER A 1 189 ? 24.150 -1.046 -41.187 1.00 85.62 189 SER A CA 1
ATOM 1533 C C . SER A 1 189 ? 24.436 -0.267 -42.475 1.00 85.62 189 SER A C 1
ATOM 1535 O O . SER A 1 189 ? 24.868 -0.849 -43.474 1.00 85.62 189 SER A O 1
ATOM 1537 N N . LYS A 1 190 ? 24.236 1.058 -42.458 1.00 88.06 190 LYS A N 1
ATOM 1538 C CA . LYS A 1 190 ? 24.541 1.928 -43.600 1.00 88.06 190 LYS A CA 1
ATOM 1539 C C . LYS A 1 190 ? 26.043 1.981 -43.879 1.00 88.06 190 LYS A C 1
ATOM 1541 O O . LYS A 1 190 ? 26.440 1.798 -45.025 1.00 88.06 190 LYS A O 1
ATOM 1546 N N . ILE A 1 191 ? 26.869 2.156 -42.847 1.00 84.94 191 ILE A N 1
ATOM 1547 C CA . ILE A 1 191 ? 28.334 2.159 -42.970 1.00 84.94 191 ILE A CA 1
ATOM 1548 C C . ILE A 1 191 ? 28.822 0.839 -43.576 1.00 84.94 191 ILE A C 1
ATOM 1550 O O . ILE A 1 191 ? 29.614 0.855 -44.514 1.00 84.94 191 ILE A O 1
ATOM 1554 N N . MET A 1 192 ? 28.320 -0.303 -43.102 1.00 86.81 192 MET A N 1
ATOM 1555 C CA . MET A 1 192 ? 28.698 -1.616 -43.636 1.00 86.81 192 MET A CA 1
ATOM 1556 C C . MET A 1 192 ? 28.285 -1.802 -45.100 1.00 86.81 192 MET A C 1
ATOM 1558 O O . MET A 1 192 ? 29.034 -2.390 -45.884 1.00 86.81 192 MET A O 1
ATOM 1562 N N . SER A 1 193 ? 27.118 -1.285 -45.488 1.00 90.00 193 SER A N 1
ATOM 1563 C CA . SER A 1 193 ? 26.686 -1.268 -46.888 1.00 90.00 193 SER A CA 1
ATOM 1564 C C . SER A 1 193 ? 27.622 -0.419 -47.754 1.00 90.00 193 SER A C 1
ATOM 1566 O O . SER A 1 193 ? 28.064 -0.877 -48.808 1.00 90.00 193 SER A O 1
ATOM 1568 N N . ASP A 1 194 ? 27.962 0.787 -47.297 1.00 89.50 194 ASP A N 1
ATOM 1569 C CA . ASP A 1 194 ? 28.840 1.709 -48.022 1.00 89.50 194 ASP A CA 1
ATOM 1570 C C . ASP A 1 194 ? 30.264 1.137 -48.155 1.00 89.50 194 ASP A C 1
ATOM 1572 O O . ASP A 1 194 ? 30.841 1.172 -49.240 1.00 89.50 194 ASP A O 1
ATOM 1576 N N . ILE A 1 195 ? 30.807 0.515 -47.098 1.00 88.00 195 ILE A N 1
ATOM 1577 C CA . ILE A 1 195 ? 32.105 -0.184 -47.133 1.00 88.00 195 ILE A CA 1
ATOM 1578 C C . ILE A 1 195 ? 32.106 -1.295 -48.186 1.00 88.00 195 ILE A C 1
ATOM 1580 O O . ILE A 1 195 ? 33.043 -1.390 -48.978 1.00 88.00 195 ILE A O 1
ATOM 1584 N N . ASN A 1 196 ? 31.071 -2.141 -48.210 1.00 91.12 196 ASN A N 1
ATOM 1585 C CA . ASN A 1 196 ? 30.986 -3.228 -49.186 1.00 91.12 196 ASN A CA 1
ATOM 1586 C C . ASN A 1 196 ? 30.913 -2.697 -50.618 1.00 91.12 196 ASN A C 1
ATOM 1588 O O . ASN A 1 196 ? 31.554 -3.264 -51.502 1.00 91.12 196 ASN A O 1
ATOM 1592 N N . LYS A 1 197 ? 30.179 -1.601 -50.834 1.00 94.12 197 LYS A N 1
ATOM 1593 C CA . LYS A 1 197 ? 30.120 -0.934 -52.132 1.00 94.12 197 LYS A CA 1
ATOM 1594 C C . LYS A 1 197 ? 31.497 -0.417 -52.551 1.00 94.12 197 LYS A C 1
ATOM 1596 O O . LYS A 1 197 ? 31.974 -0.797 -53.611 1.00 94.12 197 LYS A O 1
ATOM 1601 N N . TYR A 1 198 ? 32.173 0.354 -51.698 1.00 87.06 198 TYR A N 1
ATOM 1602 C CA . TYR A 1 198 ? 33.508 0.871 -52.013 1.00 87.06 198 TYR A CA 1
ATOM 1603 C C . TYR A 1 198 ? 34.530 -0.237 -52.266 1.00 87.06 198 TYR A C 1
ATOM 1605 O O . TYR A 1 198 ? 35.397 -0.079 -53.122 1.00 87.06 198 TYR A O 1
ATOM 1613 N N . ARG A 1 199 ? 34.430 -1.366 -51.553 1.00 91.44 199 ARG A N 1
ATOM 1614 C CA . ARG A 1 199 ? 35.284 -2.531 -51.805 1.00 91.44 199 ARG A CA 1
ATOM 1615 C C . ARG A 1 199 ? 35.060 -3.096 -53.209 1.00 91.44 199 ARG A C 1
ATOM 1617 O O . ARG A 1 199 ? 36.034 -3.331 -53.911 1.00 91.44 199 ARG A O 1
ATOM 1624 N N . LEU A 1 200 ? 33.803 -3.294 -53.612 1.00 94.06 200 LEU A N 1
ATOM 1625 C CA . LEU A 1 200 ? 33.466 -3.805 -54.945 1.00 94.06 200 LEU A CA 1
ATOM 1626 C C . LEU A 1 200 ? 33.910 -2.839 -56.049 1.00 94.06 200 LEU A C 1
ATOM 1628 O O . LEU A 1 200 ? 34.556 -3.275 -56.998 1.00 94.06 200 LEU A O 1
ATOM 1632 N N . ASP A 1 201 ? 33.642 -1.542 -55.880 1.00 93.88 201 ASP A N 1
ATOM 1633 C CA . ASP A 1 201 ? 34.051 -0.502 -56.830 1.00 93.88 201 ASP A CA 1
ATOM 1634 C C . ASP A 1 201 ? 35.590 -0.473 -56.983 1.00 93.88 201 ASP A C 1
ATOM 1636 O O . ASP A 1 201 ? 36.121 -0.373 -58.091 1.00 93.88 201 ASP A O 1
ATOM 1640 N N . ALA A 1 202 ? 36.331 -0.609 -55.875 1.00 89.12 202 ALA A N 1
ATOM 1641 C CA . ALA A 1 202 ? 37.793 -0.667 -55.889 1.00 89.12 202 ALA A CA 1
ATOM 1642 C C . ALA A 1 202 ? 38.332 -1.946 -56.553 1.00 89.12 202 ALA A C 1
ATOM 1644 O O . ALA A 1 202 ? 39.304 -1.879 -57.311 1.00 89.12 202 ALA A O 1
ATOM 1645 N N . ASP A 1 203 ? 37.715 -3.102 -56.296 1.00 92.44 203 ASP A N 1
ATOM 1646 C CA . ASP A 1 203 ? 38.095 -4.380 -56.909 1.00 92.44 203 ASP A CA 1
ATOM 1647 C C . ASP A 1 203 ? 37.872 -4.365 -58.433 1.00 92.44 203 ASP A C 1
ATOM 1649 O O . ASP A 1 203 ? 38.733 -4.823 -59.197 1.00 92.44 203 ASP A O 1
ATOM 1653 N N . GLU A 1 204 ? 36.754 -3.794 -58.892 1.00 95.69 204 GLU A N 1
ATOM 1654 C CA . GLU A 1 204 ? 36.460 -3.596 -60.314 1.00 95.69 204 GLU A CA 1
ATOM 1655 C C . GLU A 1 204 ? 37.490 -2.665 -60.962 1.00 95.69 204 GLU A C 1
ATOM 1657 O O . GLU A 1 204 ? 38.108 -3.017 -61.973 1.00 95.69 204 GLU A O 1
ATOM 1662 N N . PHE A 1 205 ? 37.761 -1.518 -60.335 1.00 95.75 205 PHE A N 1
ATOM 1663 C CA . PHE A 1 205 ? 38.756 -0.564 -60.818 1.00 95.75 205 PHE A CA 1
ATOM 1664 C C . PHE A 1 205 ? 40.153 -1.194 -60.947 1.00 95.75 205 PHE A C 1
ATOM 1666 O O . PHE A 1 205 ? 40.821 -1.054 -61.975 1.00 95.75 205 PHE A O 1
ATOM 1673 N N . MET A 1 206 ? 40.587 -1.956 -59.939 1.00 96.38 206 MET A N 1
ATOM 1674 C CA . MET A 1 206 ? 41.871 -2.660 -59.965 1.00 96.38 206 MET A CA 1
ATOM 1675 C C . MET A 1 206 ? 41.925 -3.752 -61.036 1.00 96.38 206 MET A C 1
ATOM 1677 O O . MET A 1 206 ? 42.984 -3.985 -61.626 1.00 96.38 206 MET A O 1
ATOM 1681 N N . THR A 1 207 ? 40.806 -4.425 -61.300 1.00 94.88 207 THR A N 1
ATOM 1682 C CA . THR A 1 207 ? 40.703 -5.421 -62.374 1.00 94.88 207 THR A CA 1
ATOM 1683 C C . THR A 1 207 ? 40.867 -4.757 -63.739 1.00 94.88 207 THR A C 1
ATOM 1685 O O . THR A 1 207 ? 41.693 -5.210 -64.534 1.00 94.88 207 THR A O 1
ATOM 1688 N N . ASN A 1 208 ? 40.189 -3.631 -63.966 1.00 94.81 208 ASN A N 1
ATOM 1689 C CA . ASN A 1 208 ? 40.298 -2.859 -65.203 1.00 94.81 208 ASN A CA 1
ATOM 1690 C C . ASN A 1 208 ? 41.734 -2.369 -65.445 1.00 94.81 208 ASN A C 1
ATOM 1692 O O . ASN A 1 208 ? 42.290 -2.612 -66.518 1.00 94.81 208 ASN A O 1
ATOM 1696 N N . LEU A 1 209 ? 42.391 -1.801 -64.425 1.00 95.56 209 LEU A N 1
ATOM 1697 C CA . LEU A 1 209 ? 43.798 -1.387 -64.518 1.00 95.56 209 LEU A CA 1
ATOM 1698 C C . LEU A 1 209 ? 44.747 -2.554 -64.829 1.00 95.56 209 LEU A C 1
ATOM 1700 O O . LEU A 1 209 ? 45.714 -2.395 -65.577 1.00 95.56 209 LEU A O 1
ATOM 1704 N N . ARG A 1 210 ? 44.501 -3.744 -64.263 1.00 95.44 210 ARG A N 1
ATOM 1705 C CA . ARG A 1 210 ? 45.299 -4.944 -64.568 1.00 95.44 210 ARG A CA 1
ATOM 1706 C C . ARG A 1 210 ? 45.130 -5.363 -66.026 1.00 95.44 210 ARG A C 1
ATOM 1708 O O . ARG A 1 210 ? 46.133 -5.661 -66.675 1.00 95.44 210 ARG A O 1
ATOM 1715 N N . CYS A 1 211 ? 43.901 -5.366 -66.539 1.00 95.56 211 CYS A N 1
ATOM 1716 C CA . CYS A 1 211 ? 43.614 -5.663 -67.942 1.00 95.56 211 CYS A CA 1
ATOM 1717 C C . CYS A 1 211 ? 44.306 -4.668 -68.882 1.00 95.56 211 CYS A C 1
ATOM 1719 O O . CYS A 1 211 ? 44.997 -5.084 -69.815 1.00 95.56 211 CYS A O 1
ATOM 1721 N N . GLU A 1 212 ? 44.203 -3.371 -68.595 1.00 96.75 212 GLU A N 1
ATOM 1722 C CA . GLU A 1 212 ? 44.853 -2.316 -69.375 1.00 96.75 212 GLU A CA 1
ATOM 1723 C C . GLU A 1 212 ? 46.383 -2.446 -69.348 1.00 96.75 212 GLU A C 1
A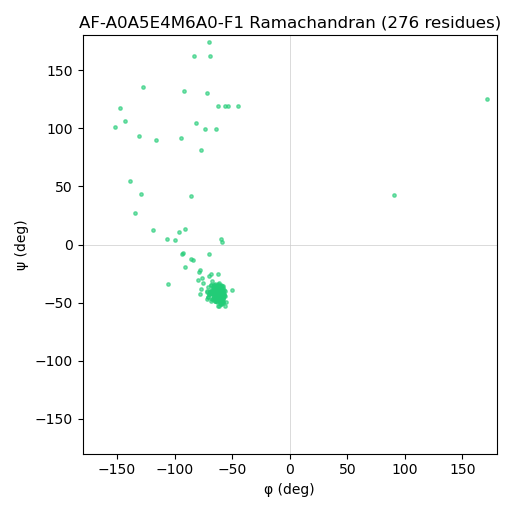TOM 1725 O O . GLU A 1 212 ? 47.040 -2.376 -70.387 1.00 96.75 212 GLU A O 1
ATOM 1730 N N . ASN A 1 213 ? 46.972 -2.752 -68.188 1.00 96.62 213 ASN A N 1
ATOM 1731 C CA . ASN A 1 213 ? 48.412 -2.981 -68.074 1.00 96.62 213 ASN A CA 1
ATOM 1732 C C . ASN A 1 213 ? 48.891 -4.172 -68.922 1.00 96.62 213 ASN A C 1
ATOM 1734 O O . ASN A 1 213 ? 49.960 -4.107 -69.533 1.00 96.62 213 ASN A O 1
ATOM 1738 N N . VAL A 1 214 ? 48.114 -5.261 -68.970 1.00 97.00 214 VAL A N 1
ATOM 1739 C CA . VAL A 1 214 ? 48.406 -6.422 -69.828 1.00 97.00 214 VAL A CA 1
ATOM 1740 C C . VAL A 1 214 ? 48.340 -6.031 -71.303 1.00 97.00 214 VAL A C 1
ATOM 1742 O O . VAL A 1 214 ? 49.233 -6.395 -72.071 1.00 97.00 214 VAL A O 1
ATOM 1745 N N . TRP A 1 215 ? 47.325 -5.260 -71.697 1.00 96.88 215 TRP A N 1
ATOM 1746 C CA . TRP A 1 215 ? 47.196 -4.766 -73.065 1.00 96.88 215 TRP A CA 1
ATOM 1747 C C . TRP A 1 215 ? 48.383 -3.877 -73.462 1.00 96.88 215 TRP A C 1
ATOM 1749 O O . TRP A 1 215 ? 49.027 -4.145 -74.478 1.00 96.88 215 TRP A O 1
ATOM 1759 N N . LEU A 1 216 ? 48.756 -2.911 -72.616 1.00 96.19 216 LEU A N 1
ATOM 1760 C CA . LEU A 1 216 ? 49.912 -2.036 -72.833 1.00 96.19 216 LEU A CA 1
ATOM 1761 C C . LEU A 1 216 ? 51.224 -2.822 -72.943 1.00 96.19 216 LEU A C 1
ATOM 1763 O O . LEU A 1 216 ? 52.025 -2.554 -73.837 1.00 96.19 216 LEU A O 1
ATOM 1767 N N . LYS A 1 217 ? 51.441 -3.837 -72.095 1.00 96.00 217 LYS A N 1
ATOM 1768 C CA . LYS A 1 217 ? 52.614 -4.727 -72.188 1.00 96.00 217 LYS A CA 1
ATOM 1769 C C . LYS A 1 217 ? 52.667 -5.480 -73.517 1.00 96.00 217 LYS A C 1
ATOM 1771 O O . LYS A 1 217 ? 53.740 -5.606 -74.110 1.00 96.00 217 LYS A O 1
ATOM 1776 N N . ASN A 1 218 ? 51.526 -5.970 -73.999 1.00 95.69 218 ASN A N 1
ATOM 1777 C CA . ASN A 1 218 ? 51.442 -6.663 -75.284 1.00 95.69 218 ASN A CA 1
ATOM 1778 C C . ASN A 1 218 ? 51.693 -5.711 -76.460 1.00 95.69 218 ASN A C 1
ATOM 1780 O O . ASN A 1 218 ? 52.438 -6.065 -77.375 1.00 95.69 218 ASN A O 1
ATOM 1784 N N . ALA A 1 219 ? 51.127 -4.503 -76.420 1.00 96.25 219 ALA A N 1
ATOM 1785 C CA . ALA A 1 219 ? 51.372 -3.463 -77.415 1.00 96.25 219 ALA A CA 1
ATOM 1786 C C . ALA A 1 219 ? 52.854 -3.056 -77.442 1.00 96.25 219 ALA A C 1
ATOM 1788 O O . ALA A 1 219 ? 53.478 -3.071 -78.500 1.00 96.25 219 ALA A O 1
ATOM 1789 N N . GLN A 1 220 ? 53.459 -2.816 -76.275 1.00 97.31 220 GLN A N 1
ATOM 1790 C CA . GLN A 1 220 ? 54.886 -2.516 -76.148 1.00 97.31 220 GLN A CA 1
ATOM 1791 C C . GLN A 1 220 ? 55.760 -3.631 -76.738 1.00 97.31 220 GLN A C 1
ATOM 1793 O O . GLN A 1 220 ? 56.727 -3.347 -77.445 1.00 97.31 220 GLN A O 1
ATOM 1798 N N . LYS A 1 221 ? 55.423 -4.901 -76.475 1.00 96.19 221 LYS A N 1
ATOM 1799 C CA . LYS A 1 221 ? 56.139 -6.053 -77.037 1.00 96.19 221 LYS A CA 1
ATOM 1800 C C . LYS A 1 221 ? 56.052 -6.086 -78.565 1.00 96.19 221 LYS A C 1
ATOM 1802 O O . LYS A 1 221 ? 57.073 -6.305 -79.208 1.00 96.19 221 LYS A O 1
ATOM 1807 N N . LYS A 1 222 ? 54.870 -5.837 -79.141 1.00 95.44 222 LYS A N 1
ATOM 1808 C CA . LYS A 1 222 ? 54.690 -5.744 -80.600 1.00 95.44 222 LYS A CA 1
ATOM 1809 C C . LYS A 1 222 ? 55.544 -4.626 -81.195 1.00 95.44 222 LYS A C 1
ATOM 1811 O O . LYS A 1 222 ? 56.333 -4.900 -82.088 1.00 95.44 222 LYS A O 1
ATOM 1816 N N . CYS A 1 223 ? 55.464 -3.413 -80.642 1.00 95.06 223 CYS A N 1
ATOM 1817 C CA . CYS A 1 223 ? 56.274 -2.284 -81.104 1.00 95.06 223 CYS A CA 1
ATOM 1818 C C . CYS A 1 223 ? 57.774 -2.586 -81.028 1.00 95.06 223 CYS A C 1
ATOM 1820 O O . CYS A 1 223 ? 58.512 -2.247 -81.948 1.00 95.06 223 CYS A O 1
ATOM 1822 N N . LYS A 1 224 ? 58.233 -3.243 -79.952 1.00 96.06 224 LYS A N 1
ATOM 1823 C CA . LYS A 1 224 ? 59.635 -3.656 -79.822 1.00 96.06 224 LYS A CA 1
ATOM 1824 C C . LYS A 1 224 ? 60.048 -4.602 -80.952 1.00 96.06 224 LYS A C 1
ATOM 1826 O O . LYS A 1 224 ? 61.074 -4.352 -81.572 1.00 96.06 224 LYS A O 1
ATOM 1831 N N . ASN A 1 225 ? 59.247 -5.630 -81.235 1.00 95.31 225 ASN A N 1
ATOM 1832 C CA . ASN A 1 225 ? 59.531 -6.572 -82.319 1.00 95.31 225 ASN A CA 1
ATOM 1833 C C . ASN A 1 225 ? 59.625 -5.857 -83.675 1.00 95.31 225 ASN A C 1
ATOM 1835 O O . ASN A 1 225 ? 60.606 -6.042 -84.380 1.00 95.31 225 ASN A O 1
ATOM 1839 N N . THR A 1 226 ? 58.673 -4.974 -83.992 1.00 95.38 226 THR A N 1
ATOM 1840 C CA . THR A 1 226 ? 58.696 -4.191 -85.240 1.00 95.38 226 THR A CA 1
ATOM 1841 C C . THR A 1 226 ? 59.931 -3.293 -85.336 1.00 95.38 226 THR A C 1
ATOM 1843 O O . THR A 1 226 ? 60.534 -3.164 -86.396 1.00 95.38 226 THR A O 1
ATOM 1846 N N . VAL A 1 227 ? 60.350 -2.668 -84.231 1.00 95.94 227 VAL A N 1
ATOM 1847 C CA . VAL A 1 227 ? 61.584 -1.865 -84.205 1.00 95.94 227 VAL A CA 1
ATOM 1848 C C . VAL A 1 227 ? 62.821 -2.732 -84.440 1.00 95.94 227 VAL A C 1
ATOM 1850 O O . VAL A 1 227 ? 63.735 -2.293 -85.138 1.00 95.94 227 VAL A O 1
ATOM 1853 N N . ASP A 1 228 ? 62.875 -3.928 -83.857 1.00 94.62 228 ASP A N 1
ATOM 1854 C CA . ASP A 1 228 ? 63.990 -4.857 -84.046 1.00 94.62 228 ASP A CA 1
ATOM 1855 C C . ASP A 1 228 ? 64.039 -5.368 -85.505 1.00 94.62 228 ASP A C 1
ATOM 1857 O O . ASP A 1 228 ? 65.105 -5.313 -86.118 1.00 94.62 228 ASP A O 1
ATOM 1861 N N . GLU A 1 229 ? 62.895 -5.708 -86.112 1.00 94.38 229 GLU A N 1
ATOM 1862 C CA . GLU A 1 229 ? 62.767 -6.058 -87.542 1.00 94.38 229 GLU A CA 1
ATOM 1863 C C . GLU A 1 229 ? 63.261 -4.923 -88.457 1.00 94.38 229 GLU A C 1
ATOM 1865 O O . GLU A 1 229 ? 64.144 -5.125 -89.291 1.00 94.38 229 GLU A O 1
ATOM 1870 N N . LEU A 1 230 ? 62.789 -3.688 -88.244 1.00 93.56 230 LEU A N 1
ATOM 1871 C CA . LEU A 1 230 ? 63.230 -2.521 -89.021 1.00 93.56 230 LEU A CA 1
ATOM 1872 C C . LEU A 1 230 ? 64.734 -2.243 -88.866 1.00 93.56 230 LEU A C 1
ATOM 1874 O O . LEU A 1 230 ? 65.386 -1.756 -89.795 1.00 93.56 230 LEU A O 1
ATOM 1878 N N . ARG A 1 231 ? 65.318 -2.528 -87.693 1.00 92.31 231 ARG A N 1
ATOM 1879 C CA . ARG A 1 231 ? 66.768 -2.403 -87.467 1.00 92.31 231 ARG A CA 1
ATOM 1880 C C . ARG A 1 231 ? 67.551 -3.453 -88.245 1.00 92.31 231 ARG A C 1
ATOM 1882 O O . ARG A 1 231 ? 68.603 -3.111 -88.793 1.00 92.31 231 ARG A O 1
ATOM 1889 N N . GLU A 1 232 ? 67.063 -4.689 -88.293 1.00 92.19 232 GLU A N 1
ATOM 1890 C CA . GLU A 1 232 ? 67.656 -5.767 -89.088 1.00 92.19 232 GLU A CA 1
ATOM 1891 C C . GLU A 1 232 ? 67.586 -5.447 -90.586 1.00 92.19 232 GLU A C 1
ATOM 1893 O O . GLU A 1 232 ? 68.617 -5.467 -91.263 1.00 92.19 232 GLU A O 1
ATOM 1898 N N . GLU A 1 233 ? 66.424 -5.029 -91.091 1.00 93.00 233 GLU A N 1
ATOM 1899 C CA . GLU A 1 233 ? 66.254 -4.593 -92.483 1.00 93.00 233 GLU A CA 1
ATOM 1900 C C . GLU A 1 233 ? 67.181 -3.422 -92.834 1.00 93.00 233 GLU A C 1
ATOM 1902 O O . GLU A 1 233 ? 67.892 -3.448 -93.844 1.00 93.00 233 GLU A O 1
ATOM 1907 N N . ALA A 1 234 ? 67.261 -2.408 -91.967 1.00 91.00 234 ALA A N 1
ATOM 1908 C CA . ALA A 1 234 ? 68.175 -1.286 -92.156 1.00 91.00 234 ALA A CA 1
ATOM 1909 C C . ALA A 1 234 ? 69.650 -1.728 -92.161 1.00 91.00 234 ALA A C 1
ATOM 1911 O O . ALA A 1 234 ? 70.467 -1.149 -92.886 1.00 91.00 234 ALA A O 1
ATOM 1912 N N . ALA A 1 235 ? 70.021 -2.740 -91.371 1.00 88.31 235 ALA A N 1
ATOM 1913 C CA . ALA A 1 235 ? 71.365 -3.312 -91.383 1.00 88.31 235 ALA A CA 1
ATOM 1914 C C . ALA A 1 235 ? 71.655 -4.051 -92.700 1.00 88.31 235 ALA A C 1
ATOM 1916 O O . ALA A 1 235 ? 72.731 -3.857 -93.275 1.00 88.31 235 ALA A O 1
ATOM 1917 N N . VAL A 1 236 ? 70.690 -4.817 -93.222 1.00 89.44 236 VAL A N 1
ATOM 1918 C CA . VAL A 1 236 ? 70.775 -5.484 -94.532 1.00 89.44 236 VAL A CA 1
ATOM 1919 C C . VAL A 1 236 ? 70.937 -4.461 -95.657 1.00 89.44 236 VAL A C 1
ATOM 1921 O O . VAL A 1 236 ? 71.860 -4.578 -96.465 1.00 89.44 236 VAL A O 1
ATOM 1924 N N . LEU A 1 237 ? 70.127 -3.398 -95.676 1.00 87.81 237 LEU A N 1
ATOM 1925 C CA . LEU A 1 237 ? 70.242 -2.310 -96.655 1.00 87.81 237 LEU A CA 1
ATOM 1926 C C . LEU A 1 237 ? 71.593 -1.578 -96.558 1.00 87.81 237 LEU A C 1
ATOM 1928 O O . LEU A 1 237 ? 72.214 -1.252 -97.577 1.00 87.81 237 LEU A O 1
ATOM 1932 N N . LYS A 1 238 ? 72.111 -1.358 -95.341 1.00 86.00 238 LYS A N 1
ATOM 1933 C CA . LYS A 1 238 ? 73.467 -0.816 -95.128 1.00 86.00 238 LYS A CA 1
ATOM 1934 C C . LYS A 1 238 ? 74.560 -1.758 -95.649 1.00 86.00 238 LYS A C 1
ATOM 1936 O O . LYS A 1 238 ? 75.558 -1.282 -96.186 1.00 86.00 238 LYS A O 1
ATOM 1941 N N . ALA A 1 239 ? 74.401 -3.072 -95.511 1.00 81.88 239 ALA A N 1
ATOM 1942 C CA . ALA A 1 239 ? 75.354 -4.054 -96.030 1.00 81.88 239 ALA A CA 1
ATOM 1943 C C . ALA A 1 239 ? 75.316 -4.139 -97.566 1.00 81.88 239 ALA A C 1
ATOM 1945 O O . ALA A 1 239 ? 76.366 -4.090 -98.208 1.00 81.88 239 ALA A O 1
ATOM 1946 N N . LEU A 1 240 ? 74.120 -4.177 -98.162 1.00 80.88 240 LEU A N 1
ATOM 1947 C CA . LEU A 1 240 ? 73.913 -4.144 -99.613 1.00 80.88 240 LEU A CA 1
ATOM 1948 C C . LEU A 1 240 ? 74.504 -2.879 -100.236 1.00 80.88 240 LEU A C 1
ATOM 1950 O O . LEU A 1 240 ? 75.289 -2.973 -101.173 1.00 80.88 240 LEU A O 1
ATOM 1954 N N . SER A 1 241 ? 74.199 -1.700 -99.689 1.00 78.19 241 SER A N 1
ATOM 1955 C CA . SER A 1 241 ? 74.752 -0.434 -100.196 1.00 78.19 241 SER A CA 1
ATOM 1956 C C . SER A 1 241 ? 76.282 -0.377 -100.117 1.00 78.19 241 SER A C 1
ATOM 1958 O O . SER A 1 241 ? 76.915 0.132 -101.041 1.00 78.19 241 SER A O 1
ATOM 1960 N N . ARG A 1 242 ? 76.905 -0.952 -99.076 1.00 76.44 242 ARG A N 1
ATOM 1961 C CA . ARG A 1 242 ? 78.370 -1.132 -99.009 1.00 76.44 242 ARG A CA 1
ATOM 1962 C C . ARG A 1 242 ? 78.885 -2.116 -100.062 1.00 76.44 242 ARG A C 1
ATOM 1964 O O . ARG A 1 242 ? 79.915 -1.850 -100.669 1.00 76.44 242 ARG A O 1
ATOM 1971 N N . SER A 1 243 ? 78.175 -3.218 -100.309 1.00 72.44 243 SER A N 1
ATOM 1972 C CA . SER A 1 243 ? 78.530 -4.189 -101.352 1.00 72.44 243 SER A CA 1
ATOM 1973 C C . SER A 1 243 ? 78.475 -3.575 -102.754 1.00 72.44 243 SER A C 1
ATOM 1975 O O . SER A 1 243 ? 79.426 -3.734 -103.511 1.00 72.44 243 SER A O 1
ATOM 1977 N N . TYR A 1 244 ? 77.425 -2.810 -103.072 1.00 66.75 244 TYR A N 1
ATOM 1978 C CA . TYR A 1 244 ? 77.322 -2.070 -104.335 1.00 66.75 244 TYR A CA 1
ATOM 1979 C C . TYR A 1 244 ? 78.431 -1.027 -104.484 1.00 66.75 244 TYR A C 1
ATOM 1981 O O . TYR A 1 244 ? 79.018 -0.907 -105.553 1.00 66.75 244 TYR A O 1
ATOM 1989 N N . ARG A 1 245 ? 78.778 -0.320 -103.402 1.00 62.34 245 ARG A N 1
ATOM 1990 C CA . ARG A 1 245 ? 79.869 0.664 -103.413 1.00 62.34 245 ARG A CA 1
ATOM 1991 C C . ARG A 1 245 ? 81.250 0.016 -103.602 1.00 62.34 245 ARG A C 1
ATOM 1993 O O . ARG A 1 245 ? 82.107 0.621 -104.228 1.00 62.34 245 ARG A O 1
ATOM 2000 N N . ASN A 1 246 ? 81.444 -1.215 -103.124 1.00 59.53 246 ASN A N 1
ATOM 2001 C CA . ASN A 1 246 ? 82.690 -1.978 -103.281 1.00 59.53 246 ASN A CA 1
ATOM 2002 C C . ASN A 1 246 ? 82.782 -2.766 -104.604 1.00 59.53 246 ASN A C 1
ATOM 2004 O O . ASN A 1 246 ? 83.851 -3.273 -104.923 1.00 59.53 246 ASN A O 1
ATOM 2008 N N . LYS A 1 247 ? 81.681 -2.900 -105.356 1.00 53.34 247 LYS A N 1
ATOM 2009 C CA . LYS A 1 247 ? 81.642 -3.538 -106.688 1.00 53.34 247 LYS A CA 1
ATOM 2010 C C . LYS A 1 247 ? 81.661 -2.528 -107.845 1.00 53.34 247 LYS A C 1
ATOM 2012 O O . LYS A 1 247 ? 81.572 -2.925 -108.999 1.00 53.34 247 LYS A O 1
ATOM 2017 N N . GLY A 1 248 ? 81.790 -1.236 -107.547 1.00 47.25 248 GLY A N 1
ATOM 2018 C CA . GLY A 1 248 ? 81.835 -0.148 -108.525 1.00 47.25 248 GLY A CA 1
ATOM 2019 C C . GLY A 1 248 ? 83.220 0.140 -109.110 1.00 47.25 248 GLY A C 1
ATOM 2020 O O . GLY A 1 248 ? 83.540 1.311 -109.244 1.00 47.25 248 GLY A O 1
ATOM 2021 N N . ASP A 1 249 ? 83.998 -0.899 -109.438 1.00 47.66 249 ASP A N 1
ATOM 2022 C CA . ASP A 1 249 ? 85.242 -0.828 -110.238 1.00 47.66 249 ASP A CA 1
ATOM 2023 C C . ASP A 1 249 ? 85.287 -1.934 -111.325 1.00 47.66 249 ASP A C 1
ATOM 2025 O O . ASP A 1 249 ? 86.350 -2.380 -111.752 1.00 47.66 249 ASP A O 1
ATOM 2029 N N . SER A 1 250 ? 84.131 -2.407 -111.807 1.00 44.56 250 SER A N 1
ATOM 2030 C CA . SER A 1 250 ? 84.086 -3.204 -113.040 1.00 44.56 250 SER A CA 1
ATOM 2031 C C . SER A 1 250 ? 82.794 -2.964 -113.815 1.00 44.56 250 SER A C 1
ATOM 2033 O O . SER A 1 250 ? 81.701 -3.249 -113.321 1.00 44.56 250 SER A O 1
ATOM 2035 N N . GLU A 1 251 ? 82.946 -2.438 -115.026 1.00 48.00 251 GLU A N 1
ATOM 2036 C CA . GLU A 1 251 ? 81.922 -2.342 -116.064 1.00 48.00 251 GLU A CA 1
ATOM 2037 C C . GLU A 1 251 ? 81.297 -3.721 -116.342 1.00 48.00 251 GLU A C 1
ATOM 2039 O O . GLU A 1 251 ? 82.007 -4.665 -116.673 1.00 48.00 251 GLU A O 1
ATOM 2044 N N . ASP A 1 252 ? 79.986 -3.851 -116.121 1.00 44.97 252 ASP A N 1
ATOM 2045 C CA . ASP A 1 252 ? 78.993 -4.316 -117.106 1.00 44.97 252 ASP A CA 1
ATOM 2046 C C . ASP A 1 252 ? 77.625 -4.535 -116.426 1.00 44.97 252 ASP A C 1
ATOM 2048 O O . ASP A 1 252 ? 77.481 -5.236 -115.422 1.00 44.97 252 ASP A O 1
ATOM 2052 N N . TYR A 1 253 ? 76.600 -3.881 -116.975 1.00 44.59 253 TYR A N 1
ATOM 2053 C CA . TYR A 1 253 ? 75.204 -3.942 -116.527 1.00 44.59 253 TYR A CA 1
ATOM 2054 C C . TYR A 1 253 ? 74.559 -5.313 -116.797 1.00 44.59 253 TYR A C 1
ATOM 2056 O O . TYR A 1 253 ? 74.924 -6.011 -117.742 1.00 44.59 253 TYR A O 1
ATOM 2064 N N . PRO A 1 254 ? 73.437 -5.600 -116.112 1.00 42.28 254 PRO A N 1
ATOM 2065 C CA . PRO A 1 254 ? 72.245 -5.885 -116.903 1.00 42.28 254 PRO A CA 1
ATOM 2066 C C . PRO A 1 254 ? 71.043 -5.035 -116.487 1.00 42.28 254 PRO A C 1
ATOM 2068 O O . PRO A 1 254 ? 70.709 -4.864 -115.315 1.00 42.28 254 PRO A O 1
ATOM 2071 N N . VAL A 1 255 ? 70.375 -4.526 -117.517 1.00 45.59 255 VAL A N 1
ATOM 2072 C CA . VAL A 1 255 ? 69.040 -3.935 -117.496 1.00 45.59 255 VAL A CA 1
ATOM 2073 C C . VAL A 1 255 ? 68.049 -4.948 -116.918 1.00 45.59 255 VAL A C 1
ATOM 2075 O O . VAL A 1 255 ? 67.833 -6.006 -117.504 1.00 45.59 255 VAL A O 1
ATOM 2078 N N . LEU A 1 256 ? 67.401 -4.608 -115.801 1.00 46.00 256 LEU A N 1
ATOM 2079 C CA . LEU A 1 256 ? 66.136 -5.228 -115.409 1.00 46.00 256 LEU A CA 1
ATOM 2080 C C . LEU A 1 256 ? 64.998 -4.342 -115.912 1.00 46.00 256 LEU A C 1
ATOM 2082 O O . LEU A 1 256 ? 64.553 -3.404 -115.254 1.00 46.00 256 LEU A O 1
ATOM 2086 N N . SER A 1 257 ? 64.545 -4.655 -117.122 1.00 47.41 257 SER A N 1
ATOM 2087 C CA . SER A 1 257 ? 63.246 -4.259 -117.648 1.00 47.41 257 SER A CA 1
ATOM 2088 C C . SER A 1 257 ? 62.156 -4.910 -116.794 1.00 47.41 257 SER A C 1
ATOM 2090 O O . SER A 1 257 ? 61.854 -6.091 -116.958 1.00 47.41 257 SER A O 1
ATOM 2092 N N . GLY A 1 258 ? 61.598 -4.145 -115.858 1.00 37.12 258 GLY A N 1
ATOM 2093 C CA . GLY A 1 258 ? 60.473 -4.545 -115.021 1.00 37.12 258 GLY A CA 1
ATOM 2094 C C . GLY A 1 258 ? 59.257 -3.671 -115.298 1.00 37.12 258 GLY A C 1
ATOM 2095 O O . GL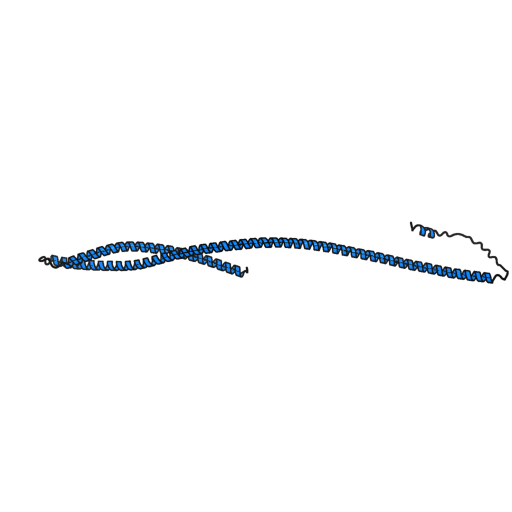Y A 1 258 ? 59.064 -2.644 -114.658 1.00 37.12 258 GLY A O 1
ATOM 2096 N N . THR A 1 259 ? 58.429 -4.086 -116.253 1.00 45.78 259 THR A N 1
ATOM 2097 C CA . THR A 1 259 ? 57.009 -3.727 -116.307 1.00 45.78 259 THR A CA 1
ATOM 2098 C C . THR A 1 259 ? 56.322 -4.286 -115.061 1.00 45.78 259 THR A C 1
ATOM 2100 O O . THR A 1 259 ? 56.309 -5.501 -114.872 1.00 45.78 259 THR A O 1
ATOM 2103 N N . GLY A 1 260 ? 55.747 -3.429 -114.220 1.00 36.25 260 GLY A N 1
ATOM 2104 C CA . GLY A 1 260 ? 55.016 -3.850 -113.027 1.00 36.25 260 GLY A CA 1
ATOM 2105 C C . GLY A 1 260 ? 53.946 -2.835 -112.658 1.00 36.25 260 GLY A C 1
ATOM 2106 O O . GLY A 1 260 ? 54.244 -1.786 -112.101 1.00 36.25 260 GLY A O 1
ATOM 2107 N N . ASN A 1 261 ? 52.706 -3.160 -113.018 1.00 37.50 261 ASN A N 1
ATOM 2108 C CA . ASN A 1 261 ? 51.482 -2.474 -112.623 1.00 37.50 261 ASN A CA 1
ATOM 2109 C C . ASN A 1 261 ? 51.465 -2.159 -111.120 1.00 37.50 261 ASN A C 1
ATOM 2111 O O . ASN A 1 261 ? 51.401 -3.075 -110.302 1.00 37.50 261 ASN A O 1
ATOM 2115 N N . TYR A 1 262 ? 51.382 -0.879 -110.762 1.00 39.31 262 TYR A N 1
ATOM 2116 C CA . TYR A 1 262 ? 50.810 -0.475 -109.479 1.00 39.31 262 TYR A CA 1
ATOM 2117 C C . TYR A 1 262 ? 49.283 -0.584 -109.596 1.00 39.31 262 TYR A C 1
ATOM 2119 O O . TYR A 1 262 ? 48.589 0.379 -109.913 1.00 39.31 262 TYR A O 1
ATOM 2127 N N . HIS A 1 263 ? 48.772 -1.806 -109.434 1.00 36.81 263 HIS A N 1
ATOM 2128 C CA . HIS A 1 263 ? 47.379 -2.057 -109.070 1.00 36.81 263 HIS A CA 1
ATOM 2129 C C . HIS A 1 263 ? 47.305 -2.147 -107.545 1.00 36.81 263 HIS A C 1
ATOM 2131 O O . HIS A 1 263 ? 48.168 -2.756 -106.917 1.00 36.81 263 HIS A O 1
ATOM 2137 N N . GLY A 1 264 ? 46.332 -1.435 -106.981 1.00 40.38 264 GLY A N 1
ATOM 2138 C CA . GLY A 1 264 ? 46.316 -1.017 -105.586 1.00 40.38 264 GLY A CA 1
ATOM 2139 C C . GLY A 1 264 ? 46.110 -2.107 -104.544 1.00 40.38 264 GLY A C 1
ATOM 2140 O O . GLY A 1 264 ? 45.770 -3.238 -104.861 1.00 40.38 264 GLY A O 1
ATOM 2141 N N . MET A 1 265 ? 46.232 -1.675 -103.291 1.00 38.59 265 MET A N 1
ATOM 2142 C CA . MET A 1 265 ? 45.231 -1.912 -102.255 1.00 38.59 265 MET A CA 1
ATOM 2143 C C . MET A 1 265 ? 45.181 -0.662 -101.375 1.00 38.59 265 MET A C 1
ATOM 2145 O O . MET A 1 265 ? 46.120 -0.345 -100.650 1.00 38.59 265 MET A O 1
ATOM 2149 N N . SER A 1 266 ? 44.106 0.110 -101.542 1.00 47.97 266 SER A N 1
ATOM 2150 C CA . SER A 1 266 ? 43.584 0.965 -100.489 1.00 47.97 266 SER A CA 1
ATOM 2151 C C . SER A 1 266 ? 42.906 0.037 -99.488 1.00 47.97 266 SER A C 1
ATOM 2153 O O . SER A 1 266 ? 41.782 -0.399 -99.730 1.00 47.97 266 SER A O 1
ATOM 2155 N N . ASP A 1 267 ? 43.586 -0.294 -98.399 1.00 43.50 267 ASP A N 1
ATOM 2156 C CA . ASP A 1 267 ? 42.913 -0.936 -97.279 1.00 43.50 267 ASP A CA 1
ATOM 2157 C C . ASP A 1 267 ? 42.232 0.159 -96.451 1.00 43.50 267 ASP A C 1
ATOM 2159 O O . ASP A 1 267 ? 42.853 0.939 -95.729 1.00 43.50 267 ASP A O 1
ATOM 2163 N N . GLU A 1 268 ? 40.909 0.220 -96.605 1.00 48.12 268 GLU A N 1
ATOM 2164 C CA . GLU A 1 268 ? 39.952 1.053 -95.865 1.00 48.12 268 GLU A CA 1
ATOM 2165 C C . GLU A 1 268 ? 39.946 0.794 -94.342 1.00 48.12 268 GLU A C 1
ATOM 2167 O O . GLU A 1 268 ? 39.175 1.417 -93.616 1.00 48.12 268 GLU A O 1
ATOM 2172 N N . SER A 1 269 ? 40.833 -0.059 -93.819 1.00 50.59 269 SER A N 1
ATOM 2173 C CA . SER A 1 269 ? 40.967 -0.352 -92.388 1.00 50.59 269 SER A CA 1
ATOM 2174 C C . SER A 1 269 ? 41.705 0.726 -91.585 1.00 50.59 269 SER A C 1
ATOM 2176 O O . SER A 1 269 ? 41.496 0.827 -90.377 1.00 50.59 269 SER A O 1
ATOM 2178 N N . ASP A 1 270 ? 42.519 1.572 -92.225 1.00 44.84 270 ASP A N 1
ATOM 2179 C CA . ASP A 1 270 ? 43.305 2.595 -91.511 1.00 44.84 270 ASP A CA 1
ATOM 2180 C C . ASP A 1 270 ? 42.516 3.889 -91.234 1.00 44.84 270 ASP A C 1
ATOM 2182 O O . ASP A 1 270 ? 42.911 4.704 -90.398 1.00 44.84 270 ASP A O 1
ATOM 2186 N N . ILE A 1 271 ? 41.359 4.070 -91.882 1.00 48.69 271 ILE A N 1
ATOM 2187 C CA . ILE A 1 271 ? 40.487 5.241 -91.680 1.00 48.69 271 ILE A CA 1
ATOM 2188 C C . ILE A 1 271 ? 39.445 4.991 -90.574 1.00 48.69 271 ILE A C 1
ATOM 2190 O O . ILE A 1 271 ? 38.937 5.940 -89.973 1.00 48.69 271 ILE A O 1
ATOM 2194 N N . GLU A 1 272 ? 39.170 3.735 -90.217 1.00 46.84 272 GLU A N 1
ATOM 2195 C CA . GLU A 1 272 ? 38.201 3.404 -89.163 1.00 46.84 272 GLU A CA 1
ATOM 2196 C C . GLU A 1 272 ? 38.781 3.582 -87.743 1.00 46.84 272 GLU A C 1
ATOM 2198 O O . GLU A 1 272 ? 38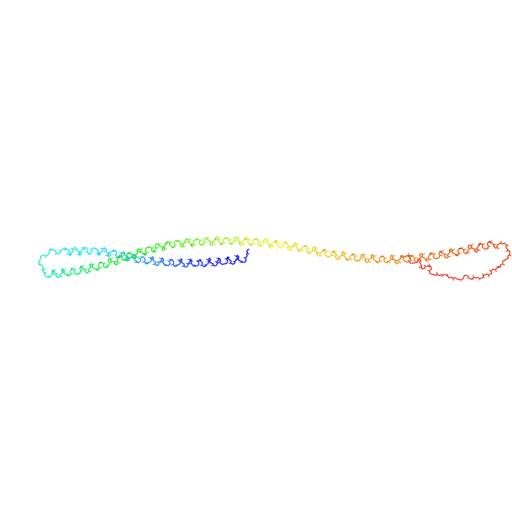.047 3.894 -86.806 1.00 46.84 272 GLU A O 1
ATOM 2203 N N . PHE A 1 273 ? 40.112 3.529 -87.588 1.00 46.19 273 PHE A N 1
ATOM 2204 C CA . PHE A 1 273 ? 40.791 3.788 -86.309 1.00 46.19 273 PHE A CA 1
ATOM 2205 C C . PHE A 1 273 ? 40.694 5.258 -85.853 1.00 46.19 273 PHE A C 1
ATOM 2207 O O . PHE A 1 273 ? 40.731 5.537 -84.657 1.00 46.19 273 PHE A O 1
ATOM 2214 N N . LEU A 1 274 ? 40.520 6.206 -86.783 1.00 50.88 274 LEU A N 1
ATOM 2215 C CA . LEU A 1 274 ? 40.421 7.6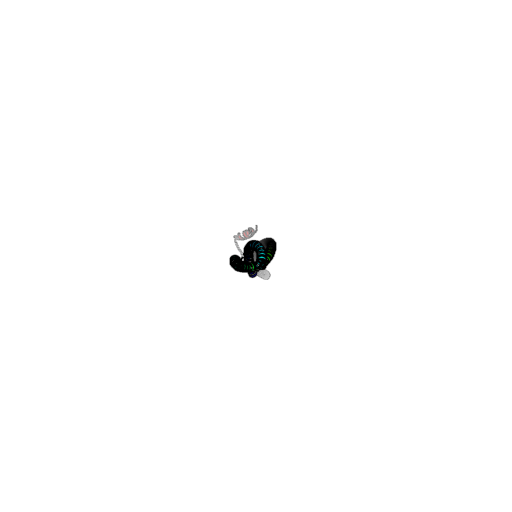39 -86.469 1.00 50.88 274 LEU A CA 1
ATOM 2216 C C . LEU A 1 274 ? 38.983 8.146 -86.271 1.00 50.88 274 LEU A C 1
ATOM 2218 O O . LEU A 1 274 ? 38.811 9.282 -85.844 1.00 50.88 274 LEU A O 1
ATOM 2222 N N . ARG A 1 275 ? 37.950 7.328 -86.528 1.00 49.53 275 ARG A N 1
ATOM 2223 C CA . ARG A 1 275 ? 36.539 7.700 -86.278 1.00 49.53 275 ARG A CA 1
ATOM 2224 C C . ARG A 1 275 ? 35.991 7.267 -84.916 1.00 49.53 275 ARG A C 1
ATOM 2226 O O . ARG A 1 275 ? 34.891 7.670 -84.569 1.00 49.53 275 ARG A O 1
ATOM 2233 N N . LEU A 1 276 ? 36.736 6.474 -84.146 1.00 47.97 276 LEU A N 1
ATOM 2234 C CA . LEU A 1 276 ? 36.331 5.993 -82.813 1.00 47.97 276 LEU A CA 1
ATOM 2235 C C . LEU A 1 276 ? 36.885 6.847 -81.652 1.00 47.97 276 LEU A C 1
ATOM 2237 O O . LEU A 1 276 ? 36.813 6.429 -80.498 1.00 47.97 276 LEU A O 1
ATOM 2241 N N . LEU A 1 277 ? 37.454 8.021 -81.952 1.00 48.78 277 LEU A N 1
ATOM 2242 C CA . LEU A 1 277 ? 38.063 8.947 -80.983 1.00 48.78 277 LEU A CA 1
ATOM 2243 C C . LEU A 1 277 ? 37.385 10.337 -80.921 1.00 48.78 277 LEU A C 1
ATOM 2245 O O . LEU A 1 277 ? 37.929 11.236 -80.280 1.00 48.78 277 LEU A O 1
ATOM 2249 N N . GLU A 1 278 ? 36.205 10.499 -81.529 1.00 42.47 278 GLU A N 1
ATOM 2250 C CA . GLU A 1 278 ? 35.266 11.616 -81.290 1.00 42.47 278 GLU A CA 1
ATOM 2251 C C . GLU A 1 278 ? 33.991 11.099 -80.611 1.00 42.47 278 GLU A C 1
ATOM 2253 O O . GLU A 1 278 ? 33.467 11.818 -79.728 1.00 42.47 278 GLU A O 1
#

Radius of gyration: 77.62 Å; Cα contacts (8 Å, |Δi|>4): 31; chains: 1; bounding box: 144×30×220 Å

Sequence (278 aa):
MTCEELEKKLEESKLRDVSKKQYKILGNMMVASSGQITEEFNLYNKKLIENSIKKQLFESVEQCLRKLIGKKNNYGDLGDRCSNLAETLEETGITLINQLRATMRRSIEMSEELEKLEKRLAKSTENRKWLKECEDSLEESKKMDEDRQDRTIAHLRATKKHWSAELDLVKSDVNKELLKIGNLDKIDSKIMSDINKYRLDADEFMTNLRCENVWLKNAQKKCKNTVDELREEAAVLKALSRSYRNKGDSEDYPVLSGTGNYHGMSDESDIEFLRLLE

Mean predicted aligned error: 19.61 Å

Organism: NCBI:txid506608

Foldseek 3Di:
DDPVVVVVVVVVVVVLVVVVVVLVVVLVVLVVVLVVLVVVLVVLVVVLVVLVVVLVVLVVVLVVLCVVLVVPPPDPDPPPPVVVVNVVSVVVSVVSVVVSVVSVVVSVVSVVVSVVSVVVSVVSVVVNVVSVVVVVVSVVVVVVVVVVVVVVVVVVVVVVVVVVVVVVVVVVVVVVVVVVVVVVVVVVVVVVVVVVVVVVVVVVVVVVVVVVVVVVVVVVVVVVVVVVVVVVVVVVVVVVVVVVVVPPPDDDDDDDPDDDDPDDDPPPVVVVVVVVPD

pLDDT: mean 70.49, std 14.76, range [36.25, 97.31]

Solvent-accessible surface area (backbone atoms only — not comparable to full-atom values): 15677 Å² total; per-residue (Å²): 135,56,74,68,60,52,52,54,52,52,53,55,50,54,52,51,55,53,50,53,54,51,53,54,52,51,50,53,51,50,53,53,50,42,50,52,50,51,52,53,46,53,56,48,51,55,53,46,54,56,46,52,55,48,49,54,53,46,56,53,51,50,53,51,50,53,57,58,62,73,56,79,82,81,76,90,88,54,80,67,70,51,48,57,52,48,53,54,49,48,55,50,50,52,51,50,52,52,53,49,51,56,52,53,51,53,50,52,56,52,50,57,52,47,55,53,47,52,55,52,46,53,53,43,53,52,52,52,53,54,52,50,56,50,53,56,52,50,51,53,54,49,52,54,50,50,56,51,48,53,54,50,52,52,50,52,53,52,52,53,53,51,55,51,54,52,50,52,50,52,52,52,52,52,53,53,51,53,53,50,50,58,49,48,56,53,50,53,52,48,51,54,51,52,51,54,49,52,51,52,55,49,52,52,51,52,49,52,54,51,53,50,50,52,50,52,52,52,53,51,50,50,54,50,51,54,52,53,51,52,51,51,52,52,49,50,52,54,49,50,54,50,49,57,65,73,54,72,85,61,97,78,86,80,88,80,87,73,91,74,84,89,70,83,81,85,68,76,69,72,63,57,72,70,67,79,78,121

Secondary structure (DSSP, 8-state):
--HHHHHHHHHHHHHHHHHHHHHHHHHHHHHHHHHHHHHHHHHHHHHHHHHHHHHHHHHHHHHHHHHHHTTTT---S-TTHHHHHHHHHHHHHHHHHHHHHHHHHHHHHHHHHHHHHHHHHHHHHHHHHHHHHHHHHHHHHHHHHHHHHHHHHHHHHHHHHHHHHHHHHHHHHHHHHHHHHHHHHHHHHHHHHHHHHHHHHHHHHHHHHHHHHHHHHHHHHHHHHHHHHHHHHHHHHHHHHHHHHHSTTS-----------------TTTTTTTSS--

Nearest PDB structures (foldseek):
  3g67-assembly1_A  TM=3.865E-01  e=3.242E-01  Thermotoga maritima
  3ja6-assembly1_I  TM=3.773E-01  e=1.491E+00  Escherichia coli